Protein AF-A0A0H5CK05-F1 (afdb_monomer_lite)

Sequence (283 aa):
MDAPALPKGWTLSADLDGSGGTYTEAKVTDQNIVLTDGTGAKHTYTKQSAGGYKAPEGEDGILALDSGGRVTLTEGSDVYVFRADGKLDTQANMQDSRKPAALNNVYDGFPSRLKEIRDPVSQRSHTLHYNRPGDACYGGATAPAGFDALPPAQMLCRISYWDGTETRLWYGSGRLTRVENPGSDTTSYSYAPTGPLDGLRDSAAADWVAIDAANRAGHGELHRSLRRTHREQAPGERGLRTASDAERVAARASLSVRPGESNQLCRCGRPHPGDRVRHEGGL

pLDDT: mean 73.78, std 24.99, range [22.48, 97.56]

Secondary structure (DSSP, 8-state):
-PPPSS-TT-B----SSS----EEEEEE-SSEEEEEETTS-EEEEEEPTTSSEEPPTT---EEEE-TTS-EEEEETTEEEEE-TTSBEEEEEEGGGTTS--SPEEEEETTTTEEEEEE-TTT--EEEEEESSTT--TTTTPPPPTTS-SSPSTT-EEEEE-TTS-EEEEEEETTEEEEEEEGGGEEEEEEE-TTSSEEEEE-HHHHHHHHHTSGGGGGS----EE------------------------------BPPPPP----------------------

Structure (mmCIF, N/CA/C/O backbone):
data_AF-A0A0H5CK05-F1
#
_entry.id   AF-A0A0H5CK05-F1
#
loop_
_atom_site.group_PDB
_atom_site.id
_atom_site.type_symbol
_atom_site.label_atom_id
_atom_site.label_alt_id
_atom_site.label_comp_id
_atom_site.label_asym_id
_atom_site.label_entity_id
_atom_site.label_seq_id
_atom_site.pdbx_PDB_ins_code
_atom_site.Cartn_x
_atom_site.Cartn_y
_atom_site.Cartn_z
_atom_site.occupancy
_atom_site.B_iso_or_equiv
_atom_site.auth_seq_id
_atom_site.auth_comp_id
_atom_site.auth_asym_id
_atom_site.auth_atom_id
_atom_site.pdbx_PDB_model_num
ATOM 1 N N . MET A 1 1 ? 11.273 -2.228 13.946 1.00 44.16 1 MET A N 1
ATOM 2 C CA . MET A 1 1 ? 10.606 -1.283 13.030 1.00 44.16 1 MET A CA 1
ATOM 3 C C . MET A 1 1 ? 10.350 -2.042 11.747 1.00 44.16 1 MET A C 1
ATOM 5 O O . MET A 1 1 ? 11.310 -2.568 11.193 1.00 44.16 1 MET A O 1
ATOM 9 N N . ASP A 1 2 ? 9.094 -2.171 11.337 1.00 57.41 2 ASP A N 1
ATOM 10 C CA . ASP A 1 2 ? 8.728 -2.929 10.138 1.00 57.41 2 ASP A CA 1
ATOM 11 C C . ASP A 1 2 ? 9.219 -2.208 8.870 1.00 57.41 2 ASP A C 1
ATOM 13 O O . ASP A 1 2 ? 9.109 -0.986 8.763 1.00 57.41 2 ASP A O 1
ATOM 17 N N . ALA A 1 3 ? 9.787 -2.948 7.911 1.00 64.06 3 ALA A N 1
ATOM 18 C CA . ALA A 1 3 ? 10.285 -2.378 6.654 1.00 64.06 3 ALA A CA 1
ATOM 19 C C . ALA A 1 3 ? 9.127 -1.763 5.844 1.00 64.06 3 ALA A C 1
ATOM 21 O O . ALA A 1 3 ? 8.094 -2.422 5.734 1.00 64.06 3 ALA A O 1
ATOM 22 N N . PRO A 1 4 ? 9.251 -0.542 5.282 1.00 76.69 4 PRO A N 1
ATOM 23 C CA . PRO A 1 4 ? 8.150 0.165 4.618 1.00 76.69 4 PRO A CA 1
ATOM 24 C C . PRO A 1 4 ? 7.649 -0.554 3.355 1.00 76.69 4 PRO A C 1
ATOM 26 O O . PRO A 1 4 ? 8.385 -1.299 2.718 1.00 76.69 4 PRO A O 1
ATOM 29 N N . ALA A 1 5 ? 6.395 -0.292 2.968 1.00 78.81 5 ALA A N 1
ATOM 30 C CA . ALA A 1 5 ? 5.760 -0.885 1.782 1.00 78.81 5 ALA A CA 1
ATOM 31 C C . ALA A 1 5 ? 6.438 -0.494 0.452 1.00 78.81 5 ALA A C 1
ATOM 33 O O . ALA A 1 5 ? 6.266 -1.178 -0.555 1.00 78.81 5 ALA A O 1
ATOM 34 N N . LEU A 1 6 ? 7.200 0.603 0.452 1.00 83.31 6 LEU A N 1
ATOM 35 C CA . LEU A 1 6 ? 7.987 1.115 -0.668 1.00 83.31 6 LEU A CA 1
ATOM 36 C C . LEU A 1 6 ? 9.343 1.635 -0.161 1.00 83.31 6 LEU A C 1
ATOM 38 O O . LEU A 1 6 ? 9.482 1.899 1.037 1.00 83.31 6 LEU A O 1
ATOM 42 N N . PRO A 1 7 ? 10.348 1.815 -1.040 1.00 82.00 7 PRO A N 1
ATOM 43 C CA . PRO A 1 7 ? 11.634 2.382 -0.655 1.00 82.00 7 PRO A CA 1
ATOM 44 C C . PRO A 1 7 ? 11.522 3.768 -0.033 1.00 82.00 7 PRO A C 1
ATOM 46 O O . PRO A 1 7 ? 10.575 4.519 -0.259 1.00 82.00 7 PRO A O 1
ATOM 49 N N . LYS A 1 8 ? 12.574 4.154 0.689 1.00 81.62 8 LYS A N 1
ATOM 50 C CA . LYS A 1 8 ? 12.714 5.506 1.232 1.00 81.62 8 LYS A CA 1
ATOM 51 C C . LYS A 1 8 ? 12.484 6.565 0.143 1.00 81.62 8 LYS A C 1
ATOM 53 O O . LYS A 1 8 ? 13.063 6.482 -0.936 1.00 81.62 8 LYS A O 1
ATOM 58 N N . GLY A 1 9 ? 11.683 7.579 0.470 1.00 77.31 9 GLY A N 1
ATOM 59 C CA . GLY A 1 9 ? 11.316 8.664 -0.448 1.00 77.31 9 GLY A CA 1
ATOM 60 C C . GLY A 1 9 ? 10.025 8.413 -1.230 1.00 77.31 9 GLY A C 1
ATOM 61 O O . GLY A 1 9 ? 9.514 9.344 -1.845 1.00 77.31 9 GLY A O 1
ATOM 62 N N . TRP A 1 10 ? 9.473 7.201 -1.145 1.00 81.56 10 TRP A N 1
ATOM 63 C CA . TRP A 1 10 ? 8.207 6.822 -1.756 1.00 81.56 10 TRP A CA 1
ATOM 64 C C . TRP A 1 10 ? 7.150 6.555 -0.691 1.00 81.56 10 TRP A C 1
ATOM 66 O O . TRP A 1 10 ? 7.423 5.933 0.336 1.00 81.56 10 TRP A O 1
ATOM 76 N N . THR A 1 11 ? 5.928 7.004 -0.951 1.00 73.12 11 THR A N 1
ATOM 77 C CA . THR A 1 11 ? 4.773 6.720 -0.098 1.00 73.12 11 THR A CA 1
ATOM 78 C C . THR A 1 11 ? 3.676 6.083 -0.927 1.00 73.12 11 THR A C 1
ATOM 80 O O . THR A 1 11 ? 3.316 6.602 -1.982 1.00 73.12 11 THR A O 1
ATOM 83 N N . LEU A 1 12 ? 3.139 4.970 -0.434 1.00 74.56 12 LEU A N 1
ATOM 84 C CA . LEU A 1 12 ? 1.895 4.410 -0.935 1.00 74.56 12 LEU A CA 1
ATOM 85 C C . LEU A 1 12 ? 0.765 5.127 -0.198 1.00 74.56 12 LEU A C 1
ATOM 87 O O . LEU A 1 12 ? 0.628 4.940 1.008 1.00 74.56 12 LEU A O 1
ATOM 91 N N . SER A 1 13 ? 0.003 5.961 -0.903 1.00 64.94 13 SER A N 1
ATOM 92 C CA . SER A 1 13 ? -1.250 6.483 -0.363 1.00 64.94 13 SER A CA 1
ATOM 93 C C . SER A 1 13 ? -2.382 5.566 -0.800 1.00 64.94 13 SER A C 1
ATOM 95 O O . SER A 1 13 ? -2.581 5.357 -1.997 1.00 64.94 13 SER A O 1
ATOM 97 N N . ALA A 1 14 ? -3.086 5.010 0.178 1.00 56.47 14 ALA A N 1
ATOM 98 C CA . ALA A 1 14 ? -4.359 4.325 -0.011 1.00 56.47 14 ALA A CA 1
ATOM 99 C C . ALA A 1 14 ? -5.507 5.116 0.627 1.00 56.47 14 ALA A C 1
ATOM 101 O O . ALA A 1 14 ? -6.564 4.555 0.887 1.00 56.47 14 ALA A O 1
ATOM 102 N N . ASP A 1 15 ? -5.272 6.398 0.913 1.00 52.44 15 ASP A N 1
ATOM 103 C CA . ASP A 1 15 ? -6.297 7.329 1.359 1.00 52.44 15 ASP A CA 1
ATOM 104 C C . ASP A 1 15 ? -7.261 7.568 0.189 1.00 52.44 15 ASP A C 1
ATOM 106 O O . ASP A 1 15 ? -6.900 8.197 -0.812 1.00 52.44 15 ASP A O 1
ATOM 110 N N . LEU A 1 16 ? -8.428 6.928 0.259 1.00 49.91 16 LEU A N 1
ATOM 111 C CA . LEU A 1 16 ? -9.390 6.858 -0.840 1.00 49.91 16 LEU A CA 1
ATOM 112 C C . LEU A 1 16 ? -10.343 8.055 -0.876 1.00 49.91 16 LEU A C 1
ATOM 114 O O . LEU A 1 16 ? -10.975 8.271 -1.912 1.00 49.91 16 LEU A O 1
ATOM 118 N N . ASP A 1 17 ? -10.426 8.843 0.197 1.00 47.62 17 ASP A N 1
ATOM 119 C CA . ASP A 1 17 ? -11.288 10.025 0.275 1.00 47.62 17 ASP A CA 1
ATOM 120 C C . ASP A 1 17 ? -10.558 11.312 0.699 1.00 47.62 17 ASP A C 1
ATOM 122 O O . ASP A 1 17 ? -11.140 12.396 0.622 1.00 47.62 17 ASP A O 1
ATOM 126 N N . GLY A 1 18 ? -9.270 11.234 1.050 1.00 42.47 18 GLY A N 1
ATOM 127 C CA . GLY A 1 18 ? -8.462 12.399 1.400 1.00 42.47 18 GLY A CA 1
ATOM 128 C C . GLY A 1 18 ? -8.810 12.991 2.767 1.00 42.47 18 GLY A C 1
ATOM 129 O O . GLY A 1 18 ? -8.390 14.117 3.048 1.00 42.47 18 GLY A O 1
ATOM 130 N N . SER A 1 19 ? -9.608 12.289 3.584 1.00 48.31 19 SER A N 1
ATOM 131 C CA . SER A 1 19 ? -10.149 12.802 4.849 1.00 48.31 19 SER A CA 1
ATOM 132 C C . SER A 1 19 ? -9.179 12.689 6.033 1.00 48.31 19 SER A C 1
ATOM 134 O O . SER A 1 19 ? -9.331 13.419 7.013 1.00 48.31 19 SER A O 1
ATOM 136 N N . GLY A 1 20 ? -8.109 11.899 5.891 1.00 49.88 20 GLY A N 1
ATOM 137 C CA . GLY A 1 20 ? -6.972 11.876 6.809 1.00 49.88 20 GLY A CA 1
ATOM 138 C C . GLY A 1 20 ? -6.939 10.691 7.781 1.00 49.88 20 GLY A C 1
ATOM 139 O O . GLY A 1 20 ? -7.952 10.204 8.256 1.00 49.88 20 GLY A O 1
ATOM 140 N N . GLY A 1 21 ? -5.710 10.261 8.097 1.00 57.31 21 GLY A N 1
ATOM 141 C CA . GLY A 1 21 ? -5.396 9.394 9.237 1.00 57.31 21 GLY A CA 1
ATOM 142 C C . GLY A 1 21 ? -5.653 7.895 9.056 1.00 57.31 21 GLY A C 1
ATOM 143 O O . GLY A 1 21 ? -6.464 7.319 9.764 1.00 57.31 21 GLY A O 1
ATOM 144 N N . THR A 1 22 ? -4.895 7.194 8.205 1.00 75.19 22 THR A N 1
ATOM 145 C CA . THR A 1 22 ? -4.937 5.718 8.228 1.00 75.19 22 THR A CA 1
ATOM 146 C C . THR A 1 22 ? -4.369 5.190 9.548 1.00 75.19 22 THR A C 1
ATOM 148 O O . THR A 1 22 ? -3.177 5.368 9.797 1.00 75.19 22 THR A O 1
ATOM 151 N N . TYR A 1 23 ? -5.153 4.489 10.365 1.00 87.12 23 TYR A N 1
ATOM 152 C CA . TYR A 1 23 ? -4.626 3.742 11.512 1.00 87.12 23 TYR A CA 1
ATOM 153 C C . TYR A 1 23 ? -3.975 2.430 11.080 1.00 87.12 23 TYR A C 1
ATOM 155 O O . TYR A 1 23 ? -4.398 1.809 10.116 1.00 87.12 23 TYR A O 1
ATOM 163 N N . THR A 1 24 ? -2.936 1.983 11.783 1.00 86.50 24 THR A N 1
ATOM 164 C CA . THR A 1 24 ? -2.148 0.802 11.381 1.00 86.50 24 THR A CA 1
ATOM 165 C C . THR A 1 24 ? -2.115 -0.301 12.434 1.00 86.50 24 THR A C 1
ATOM 167 O O . THR A 1 24 ? -2.001 -1.483 12.089 1.00 86.50 24 THR A O 1
ATOM 170 N N . GLU A 1 25 ? -2.243 0.059 13.711 1.00 91.38 25 GLU A N 1
ATOM 171 C CA . GLU A 1 25 ? -2.158 -0.878 14.828 1.00 91.38 25 GLU A CA 1
ATOM 172 C C . GLU A 1 25 ? -3.058 -0.458 15.992 1.00 91.38 25 GLU A C 1
ATOM 174 O O . GLU A 1 25 ? -3.170 0.726 16.293 1.00 91.38 25 GLU A O 1
ATOM 179 N N . ALA A 1 26 ? -3.642 -1.438 16.675 1.00 95.88 26 ALA A N 1
ATOM 180 C CA . ALA A 1 26 ? -4.378 -1.312 17.917 1.00 95.88 26 ALA A CA 1
ATOM 181 C C . ALA A 1 26 ? -3.730 -2.198 18.984 1.00 95.88 26 ALA A C 1
ATOM 183 O O . ALA A 1 26 ? -3.658 -3.418 18.849 1.00 95.88 26 ALA A O 1
ATOM 184 N N . LYS A 1 27 ? -3.286 -1.595 20.084 1.00 96.44 27 LYS A N 1
ATOM 185 C CA . LYS A 1 27 ? -2.744 -2.314 21.235 1.00 96.44 27 LYS A CA 1
ATOM 186 C C . LYS A 1 27 ? -3.737 -2.286 22.387 1.00 96.44 27 LYS A C 1
ATOM 188 O O . LYS A 1 27 ? -3.950 -1.240 22.999 1.00 96.44 27 LYS A O 1
ATOM 193 N N . VAL A 1 28 ? -4.297 -3.448 22.705 1.00 95.44 28 VAL A N 1
ATOM 194 C CA . VAL A 1 28 ? -5.230 -3.625 23.822 1.00 95.44 28 VAL A CA 1
ATOM 195 C C . VAL A 1 28 ? -4.464 -3.856 25.127 1.00 95.44 28 VAL A C 1
ATOM 197 O O . VAL A 1 28 ? -3.515 -4.635 25.187 1.00 95.44 28 VAL A O 1
ATOM 200 N N . THR A 1 29 ? -4.880 -3.160 26.180 1.00 93.44 29 THR A N 1
ATOM 201 C CA . THR A 1 29 ? -4.439 -3.344 27.570 1.00 93.44 29 THR A CA 1
ATOM 202 C C . THR A 1 29 ? -5.666 -3.343 28.482 1.00 93.44 29 THR A C 1
ATOM 204 O O . THR A 1 29 ? -6.769 -3.027 28.035 1.00 93.44 29 THR A O 1
ATOM 207 N N . ASP A 1 30 ? -5.486 -3.637 29.769 1.00 88.44 30 ASP A N 1
ATOM 208 C CA . ASP A 1 30 ? -6.603 -3.751 30.717 1.00 88.44 30 ASP A CA 1
ATOM 209 C C . ASP A 1 30 ? -7.473 -2.487 30.801 1.00 88.44 30 ASP A C 1
ATOM 211 O O . ASP A 1 30 ? -8.698 -2.576 30.909 1.00 88.44 30 ASP A O 1
ATOM 215 N N . GLN A 1 31 ? -6.840 -1.309 30.762 1.00 92.81 31 GLN A N 1
ATOM 216 C CA . GLN A 1 31 ? -7.508 -0.015 30.951 1.00 92.81 31 GLN A CA 1
ATOM 217 C C . GLN A 1 31 ? -7.563 0.838 29.685 1.00 92.81 31 GLN A C 1
ATOM 219 O O . GLN A 1 31 ? -8.362 1.767 29.619 1.00 92.81 31 GLN A O 1
ATOM 224 N N . ASN A 1 32 ? -6.732 0.544 28.685 1.00 95.88 32 ASN A N 1
ATOM 225 C CA . ASN A 1 32 ? -6.593 1.384 27.501 1.00 95.88 32 ASN A CA 1
ATOM 226 C C . ASN A 1 32 ? -6.502 0.562 26.219 1.00 95.88 32 ASN A C 1
ATOM 228 O O . ASN A 1 32 ? -5.929 -0.529 26.208 1.00 95.88 32 ASN A O 1
ATOM 232 N N . ILE A 1 33 ? -6.968 1.148 25.124 1.00 97.25 33 ILE A N 1
ATOM 233 C CA . ILE A 1 33 ? -6.624 0.727 23.768 1.00 97.25 33 ILE A CA 1
ATOM 234 C C . ILE A 1 33 ? -5.828 1.861 23.132 1.00 97.25 33 ILE A C 1
ATOM 236 O O . ILE A 1 33 ? -6.273 3.003 23.112 1.00 97.25 33 ILE A O 1
ATOM 240 N N . VAL A 1 34 ? -4.621 1.557 22.662 1.00 97.00 34 VAL A N 1
ATOM 241 C CA . VAL A 1 34 ? -3.746 2.538 22.012 1.00 97.00 34 VAL A CA 1
ATOM 242 C C . VAL A 1 34 ? -3.727 2.254 20.522 1.00 97.00 34 VAL A C 1
ATOM 244 O O . VAL A 1 34 ? -3.216 1.213 20.109 1.00 97.00 34 VAL A O 1
ATOM 247 N N . LEU A 1 35 ? -4.261 3.173 19.726 1.00 95.69 35 LEU A N 1
ATOM 248 C CA . LEU A 1 35 ? -4.169 3.118 18.273 1.00 95.69 35 LEU A CA 1
ATOM 249 C C . LEU A 1 35 ? -2.903 3.837 17.803 1.00 95.69 35 LEU A C 1
ATOM 251 O O . LEU A 1 35 ? -2.512 4.846 18.384 1.00 95.69 35 LEU A O 1
ATOM 255 N N . THR A 1 36 ? -2.244 3.309 16.775 1.00 90.75 36 THR A N 1
ATOM 256 C CA . THR A 1 36 ? -1.094 3.942 16.114 1.00 90.75 36 THR A CA 1
ATOM 257 C C . THR A 1 36 ? -1.483 4.326 14.694 1.00 90.75 36 THR A C 1
ATOM 259 O O . THR A 1 36 ? -1.906 3.458 13.927 1.00 90.75 36 THR A O 1
ATOM 262 N N . ASP A 1 37 ? -1.349 5.601 14.341 1.00 85.81 37 ASP A N 1
ATOM 263 C CA . ASP A 1 37 ? -1.676 6.108 13.007 1.00 85.81 37 ASP A CA 1
ATOM 264 C C . ASP A 1 37 ? -0.568 5.808 11.971 1.00 85.81 37 ASP A C 1
ATOM 266 O O . ASP A 1 37 ? 0.473 5.214 12.270 1.00 85.81 37 ASP A O 1
ATOM 270 N N . GLY A 1 38 ? -0.779 6.225 10.723 1.00 74.12 38 GLY A N 1
ATOM 271 C CA . GLY A 1 38 ? 0.174 6.063 9.624 1.00 74.12 38 GLY A CA 1
ATOM 272 C C . GLY A 1 38 ? 1.429 6.934 9.753 1.00 74.12 38 GLY A C 1
ATOM 273 O O . GLY A 1 38 ? 2.400 6.717 9.025 1.00 74.12 38 GLY A O 1
ATOM 274 N N . THR A 1 39 ? 1.434 7.907 10.670 1.00 73.25 39 THR A N 1
ATOM 275 C CA . THR A 1 39 ? 2.602 8.734 11.009 1.00 73.25 39 THR A CA 1
ATOM 276 C C . THR A 1 39 ? 3.423 8.143 12.161 1.00 73.25 39 THR A C 1
ATOM 278 O O . THR A 1 39 ? 4.594 8.494 12.325 1.00 73.25 39 THR A O 1
ATOM 281 N N . GLY A 1 40 ? 2.846 7.201 12.911 1.00 77.12 40 GLY A N 1
ATOM 282 C CA . GLY A 1 40 ? 3.394 6.629 14.137 1.00 77.12 40 GLY A CA 1
ATOM 283 C C . GLY A 1 40 ? 2.927 7.339 15.414 1.00 77.12 40 GLY A C 1
ATOM 284 O O . GLY A 1 40 ? 3.392 6.981 16.501 1.00 77.12 40 GLY A O 1
ATOM 285 N N . ALA A 1 41 ? 2.037 8.329 15.308 1.00 83.88 41 ALA A N 1
ATOM 286 C CA . ALA A 1 41 ? 1.391 8.967 16.446 1.00 83.88 41 ALA A CA 1
ATOM 287 C C . ALA A 1 41 ? 0.459 7.981 17.162 1.00 83.88 41 ALA A C 1
ATOM 289 O O . ALA A 1 41 ? -0.056 7.031 16.570 1.00 83.88 41 ALA A O 1
ATOM 290 N N . LYS A 1 42 ? 0.289 8.181 18.473 1.00 92.62 42 LYS A N 1
ATOM 291 C CA . LYS A 1 42 ? -0.480 7.288 19.345 1.00 92.62 42 LYS A CA 1
ATOM 292 C C . LYS A 1 42 ? -1.731 7.981 19.862 1.00 92.62 42 LYS A C 1
ATOM 294 O O . LYS A 1 42 ? -1.624 9.035 20.479 1.00 92.62 42 LYS A O 1
ATOM 299 N N . HIS A 1 43 ? -2.864 7.303 19.732 1.00 94.88 43 HIS A N 1
ATOM 300 C CA . HIS A 1 43 ? -4.187 7.761 20.146 1.00 94.88 43 HIS A CA 1
ATOM 301 C C . HIS A 1 43 ? -4.696 6.827 21.242 1.00 94.88 43 HIS A C 1
ATOM 303 O O . HIS A 1 43 ? -4.874 5.627 21.020 1.00 94.88 43 HIS A O 1
ATOM 309 N N . THR A 1 44 ? -4.830 7.339 22.467 1.00 97.00 44 THR A N 1
ATOM 310 C CA . THR A 1 44 ? -5.124 6.504 23.643 1.00 97.00 44 THR A CA 1
ATOM 311 C C . THR A 1 44 ? -6.585 6.619 24.034 1.00 97.00 44 THR A C 1
ATOM 313 O O . THR A 1 44 ? -7.028 7.658 24.512 1.00 97.00 44 THR A O 1
ATOM 316 N N . TYR A 1 45 ? -7.299 5.510 23.885 1.00 97.31 45 TYR A N 1
ATOM 317 C CA . TYR A 1 45 ? -8.687 5.348 24.275 1.00 97.31 45 TYR A CA 1
ATOM 318 C C . TYR A 1 45 ? -8.765 4.707 25.660 1.00 97.31 45 TYR A C 1
ATOM 320 O O . TYR A 1 45 ? -8.289 3.586 25.856 1.00 97.31 45 TYR A O 1
ATOM 328 N N . THR A 1 46 ? -9.374 5.392 26.626 1.00 97.06 46 THR A N 1
ATOM 329 C CA . THR A 1 46 ? -9.436 4.934 28.025 1.00 97.06 46 THR A CA 1
ATOM 330 C C . THR A 1 46 ? -10.783 4.305 28.342 1.00 97.06 46 THR A C 1
ATOM 332 O O . THR A 1 46 ? -11.832 4.893 28.082 1.00 97.06 46 THR A O 1
ATOM 335 N N . LYS A 1 47 ? -10.767 3.105 28.923 1.00 95.12 47 LYS A N 1
ATOM 336 C CA . LYS A 1 47 ? -11.972 2.359 29.293 1.00 95.12 47 LYS A CA 1
ATOM 337 C C . LYS A 1 47 ? -12.793 3.135 30.322 1.00 95.12 47 LYS A C 1
ATOM 339 O O . LYS A 1 47 ? -12.255 3.639 31.305 1.00 95.12 47 LYS A O 1
ATOM 344 N N . GLN A 1 48 ? -14.102 3.210 30.110 1.00 92.94 48 GLN A N 1
ATOM 345 C CA . GLN A 1 48 ? -15.020 3.865 31.039 1.00 92.94 48 GLN A CA 1
ATOM 346 C C . GLN A 1 48 ? -15.673 2.842 31.976 1.00 92.94 48 GLN A C 1
ATOM 348 O O . GLN A 1 48 ? -15.881 1.681 31.617 1.00 92.94 48 GLN A O 1
ATOM 353 N N . SER A 1 49 ? -16.036 3.278 33.184 1.00 85.19 49 SER A N 1
ATOM 354 C CA . SER A 1 49 ? -16.697 2.429 34.187 1.00 85.19 49 SER A CA 1
ATOM 355 C C . SER A 1 49 ? -18.080 1.937 33.746 1.00 85.19 49 SER A C 1
ATOM 357 O O . SER A 1 49 ? -18.484 0.844 34.132 1.00 85.19 49 SER A O 1
ATOM 359 N N . ALA A 1 50 ? -18.778 2.705 32.905 1.00 81.81 50 ALA A N 1
ATOM 360 C CA . ALA A 1 50 ? -20.068 2.341 32.314 1.00 81.81 50 ALA A CA 1
ATOM 361 C C . ALA A 1 50 ? -19.948 1.406 31.088 1.00 81.81 50 ALA A C 1
ATOM 363 O O . ALA A 1 50 ? -20.956 1.075 30.467 1.00 81.81 50 ALA A O 1
ATOM 364 N N . GLY A 1 51 ? -18.730 0.973 30.742 1.00 82.69 51 GLY A N 1
ATOM 365 C CA . GLY A 1 51 ? -18.429 0.293 29.484 1.00 82.69 51 GLY A CA 1
ATOM 366 C C . GLY A 1 51 ? -18.061 1.273 28.366 1.00 82.69 51 GLY A C 1
ATOM 367 O O . GLY A 1 51 ? -18.257 2.479 28.481 1.00 82.69 51 GLY A O 1
ATOM 368 N N . GLY A 1 52 ? -17.483 0.748 27.284 1.00 88.69 52 GLY A N 1
ATOM 369 C CA . GLY A 1 52 ? -16.954 1.561 26.185 1.00 88.69 52 GLY A CA 1
ATOM 370 C C . GLY A 1 52 ? -15.633 2.266 26.516 1.00 88.69 52 GLY A C 1
ATOM 371 O O . GLY A 1 52 ? -15.012 2.026 27.558 1.00 88.69 52 GLY A O 1
ATOM 372 N N . TYR A 1 53 ? -15.197 3.127 25.598 1.00 95.75 53 TYR A N 1
ATOM 373 C CA . TYR A 1 53 ? -13.920 3.830 25.668 1.00 95.75 53 TYR A CA 1
ATOM 374 C C . TYR A 1 53 ? -14.097 5.328 25.400 1.00 95.75 53 TYR A C 1
ATOM 376 O O . TYR A 1 53 ? -14.869 5.729 24.536 1.00 95.75 53 TYR A O 1
ATOM 384 N N . LYS A 1 54 ? -13.379 6.160 26.157 1.00 95.56 54 LYS A N 1
ATOM 385 C CA . LYS A 1 54 ? -13.271 7.605 25.946 1.00 95.56 54 LYS A CA 1
ATOM 386 C C . LYS A 1 54 ? -12.135 7.890 24.960 1.00 95.56 54 LYS A C 1
ATOM 388 O O . LYS A 1 54 ? -11.025 7.421 25.206 1.00 95.56 54 LYS A O 1
ATOM 393 N N . ALA A 1 55 ? -12.412 8.668 23.917 1.00 95.44 55 ALA A N 1
ATOM 394 C CA . ALA A 1 55 ? -11.407 9.187 22.992 1.00 95.44 55 ALA A CA 1
ATOM 395 C C . ALA A 1 55 ? -10.399 10.129 23.693 1.00 95.44 55 ALA A C 1
ATOM 397 O O . ALA A 1 55 ? -10.720 10.696 24.752 1.00 95.44 55 ALA A O 1
ATOM 398 N N . PRO A 1 56 ? -9.180 10.289 23.141 1.00 94.44 56 PRO A N 1
ATOM 399 C CA . PRO A 1 56 ? -8.237 11.308 23.593 1.00 94.44 56 PRO A CA 1
ATOM 400 C C . PRO A 1 56 ? -8.781 12.728 23.345 1.00 94.44 56 PRO A C 1
ATOM 402 O O . PRO A 1 56 ? -9.789 12.937 22.675 1.00 94.44 56 PRO A O 1
ATOM 405 N N . GLU A 1 57 ? -8.145 13.727 23.955 1.00 92.50 57 GLU A N 1
ATOM 406 C CA . GLU A 1 57 ? -8.592 15.117 23.840 1.00 92.50 57 GLU A CA 1
ATOM 407 C C . GLU A 1 57 ? -8.486 15.625 22.395 1.00 92.50 57 GLU A C 1
ATOM 409 O O . GLU A 1 57 ? -7.438 15.500 21.770 1.00 92.50 57 GLU A O 1
ATOM 414 N N . GLY A 1 58 ? -9.566 16.226 21.890 1.00 89.38 58 GLY A N 1
ATOM 415 C CA . GLY A 1 58 ? -9.637 16.749 20.523 1.00 89.38 58 GLY A CA 1
ATOM 416 C C . GLY A 1 58 ? -10.133 15.748 19.476 1.00 89.38 58 GLY A C 1
ATOM 417 O O . GLY A 1 58 ? -10.320 16.147 18.332 1.00 89.38 58 GLY A O 1
ATOM 418 N N . GLU A 1 59 ? -10.397 14.500 19.868 1.00 92.50 59 GLU A N 1
ATOM 419 C CA . GLU A 1 59 ? -10.947 13.449 19.006 1.00 92.50 59 GLU A CA 1
ATOM 420 C C . GLU A 1 59 ? -12.328 13.005 19.500 1.00 92.50 59 GLU A C 1
ATOM 422 O O . GLU A 1 59 ? -12.643 13.079 20.692 1.00 92.50 59 GLU A O 1
ATOM 427 N N . ASP A 1 60 ? -13.163 12.532 18.578 1.00 90.75 60 ASP A N 1
ATOM 428 C CA . ASP A 1 60 ? -14.538 12.096 18.839 1.00 90.75 60 ASP A CA 1
ATOM 429 C C . ASP A 1 60 ? -14.822 10.658 18.373 1.00 90.75 60 ASP A C 1
ATOM 431 O O . ASP A 1 60 ? -15.977 10.225 18.342 1.00 90.75 60 ASP A O 1
ATOM 435 N N . GLY A 1 61 ? -13.768 9.892 18.077 1.00 92.25 61 GLY A N 1
ATOM 436 C CA . GLY A 1 61 ? -13.879 8.505 17.651 1.00 92.25 61 GLY A CA 1
ATOM 437 C C . GLY A 1 61 ? -14.613 7.606 18.656 1.00 92.25 61 GLY A C 1
ATOM 438 O O . GLY A 1 61 ? -14.489 7.728 19.879 1.00 92.25 61 GLY A O 1
ATOM 439 N N . ILE A 1 62 ? -15.376 6.650 18.130 1.00 94.12 62 ILE A N 1
ATOM 440 C CA . ILE A 1 62 ? -16.094 5.630 18.897 1.00 94.12 62 ILE A CA 1
ATOM 441 C C . ILE A 1 62 ? -15.362 4.304 18.732 1.00 94.12 62 ILE A C 1
ATOM 443 O O . ILE A 1 62 ? -15.243 3.783 17.624 1.00 94.12 62 ILE A O 1
ATOM 447 N N . LEU A 1 63 ? -14.898 3.737 19.846 1.00 96.19 63 LEU A N 1
ATOM 448 C CA . LEU A 1 63 ? -14.127 2.499 19.849 1.00 96.19 63 LEU A CA 1
ATOM 449 C C . LEU A 1 63 ? -14.875 1.367 20.559 1.00 96.19 63 LEU A C 1
ATOM 451 O O . LEU A 1 63 ? -15.341 1.514 21.692 1.00 96.19 63 LEU A O 1
ATOM 455 N N . ALA A 1 64 ? -14.934 0.214 19.898 1.00 95.06 64 ALA A N 1
ATOM 456 C CA . ALA A 1 64 ? -15.474 -1.032 20.421 1.00 95.06 64 ALA A CA 1
ATOM 457 C C . ALA A 1 64 ? -14.414 -2.146 20.411 1.00 95.06 64 ALA A C 1
ATOM 459 O O . ALA A 1 64 ? -13.565 -2.208 19.523 1.00 95.06 64 ALA A O 1
ATOM 460 N N . LEU A 1 65 ? -14.489 -3.040 21.396 1.00 95.69 65 LEU A N 1
ATOM 461 C CA . LEU A 1 65 ? -13.696 -4.267 21.495 1.00 95.69 65 LEU A CA 1
ATOM 462 C C . LEU A 1 65 ? -14.669 -5.436 21.649 1.00 95.69 65 LEU A C 1
ATOM 464 O O . LEU A 1 65 ? -15.506 -5.409 22.554 1.00 95.69 65 LEU A O 1
ATOM 468 N N . ASP A 1 66 ? -14.571 -6.444 20.786 1.00 93.38 66 ASP A N 1
ATOM 469 C CA . ASP A 1 66 ? -15.392 -7.650 20.898 1.00 93.38 66 ASP A CA 1
ATOM 470 C C . ASP A 1 66 ? -14.746 -8.731 21.787 1.00 93.38 66 ASP A C 1
ATOM 472 O O . ASP A 1 66 ? -13.597 -8.625 22.224 1.00 93.38 66 ASP A O 1
ATOM 476 N N . SER A 1 67 ? -15.496 -9.800 22.077 1.00 92.69 67 SER A N 1
ATOM 477 C CA . SER A 1 67 ? -15.011 -10.927 22.887 1.00 92.69 67 SER A CA 1
ATOM 478 C C . SER A 1 67 ? -13.923 -11.761 22.202 1.00 92.69 67 SER A C 1
ATOM 480 O O . SER A 1 67 ? -13.241 -12.533 22.875 1.00 92.69 67 SER A O 1
ATOM 482 N N . GLY A 1 68 ? -13.751 -11.612 20.887 1.00 92.56 68 GLY A N 1
ATOM 483 C CA . GLY A 1 68 ? -12.680 -12.221 20.104 1.00 92.56 68 GLY A CA 1
ATOM 484 C C . GLY A 1 68 ? -11.389 -11.399 20.090 1.00 92.56 68 GLY A C 1
ATOM 485 O O . GLY A 1 68 ? -10.404 -11.841 19.502 1.00 92.56 68 GLY A O 1
ATOM 486 N N . GLY A 1 69 ? -11.368 -10.224 20.729 1.00 93.31 69 GLY A N 1
ATOM 487 C CA . GLY A 1 69 ? -10.216 -9.325 20.755 1.00 93.31 69 GLY A CA 1
ATOM 488 C C . GLY A 1 69 ? -10.117 -8.398 19.540 1.00 93.31 69 GLY A C 1
ATOM 489 O O . GLY A 1 69 ? -9.116 -7.698 19.397 1.00 93.31 69 GLY A O 1
ATOM 490 N N . ARG A 1 70 ? -11.124 -8.376 18.660 1.00 96.12 70 ARG A N 1
ATOM 491 C CA . ARG A 1 70 ? -11.166 -7.482 17.499 1.00 96.12 70 ARG A CA 1
ATOM 492 C C . ARG A 1 70 ? -11.567 -6.081 17.951 1.00 96.12 70 ARG A C 1
ATOM 494 O O . ARG A 1 70 ? -12.556 -5.903 18.664 1.00 96.12 70 ARG A O 1
ATOM 501 N N . VAL A 1 71 ? -10.804 -5.086 17.511 1.00 97.25 71 VAL A N 1
ATOM 502 C CA . VAL A 1 71 ? -11.077 -3.669 17.787 1.00 97.25 71 VAL A CA 1
ATOM 503 C C . VAL A 1 71 ? -11.763 -3.053 16.576 1.00 97.25 71 VAL A C 1
ATOM 505 O O . VAL A 1 71 ? -11.346 -3.296 15.448 1.00 97.25 71 VAL A O 1
ATOM 508 N N . THR A 1 72 ? -12.801 -2.253 16.798 1.00 96.00 72 THR A N 1
ATOM 509 C CA . THR A 1 72 ? -13.441 -1.433 15.763 1.00 96.00 72 THR A CA 1
ATOM 510 C C . THR A 1 72 ? -13.391 0.026 16.191 1.00 96.00 72 THR A C 1
ATOM 512 O O . THR A 1 72 ? -13.901 0.354 17.260 1.00 96.00 72 THR A O 1
ATOM 515 N N . LEU A 1 73 ? -12.779 0.885 15.380 1.00 94.81 73 LEU A N 1
ATOM 516 C CA . LEU A 1 73 ? -12.846 2.338 15.517 1.00 94.81 73 LEU A CA 1
ATOM 517 C C . LEU A 1 73 ? -13.800 2.881 14.459 1.00 94.81 73 LEU A C 1
ATOM 519 O O . LEU A 1 73 ? -13.756 2.477 13.302 1.00 94.81 73 LEU A O 1
ATOM 523 N N . THR A 1 74 ? -14.632 3.824 14.861 1.00 92.56 74 THR A N 1
ATOM 524 C CA . THR A 1 74 ? -15.422 4.668 13.978 1.00 92.56 74 THR A CA 1
ATOM 525 C C . THR A 1 74 ? -15.026 6.117 14.225 1.00 92.56 74 THR A C 1
ATOM 527 O O . THR A 1 74 ? -15.229 6.603 15.333 1.00 92.56 74 THR A O 1
ATOM 530 N N . GLU A 1 75 ? -14.466 6.796 13.230 1.00 88.94 75 GLU A N 1
ATOM 531 C CA . GLU A 1 75 ? -14.016 8.189 13.339 1.00 88.94 75 GLU A CA 1
ATOM 532 C C . GLU A 1 75 ? -14.413 8.958 12.079 1.00 88.94 75 GLU A C 1
ATOM 534 O O . GLU A 1 75 ? -14.129 8.531 10.960 1.00 88.94 75 GLU A O 1
ATOM 539 N N . GLY A 1 76 ? -15.130 10.071 12.252 1.00 84.50 76 GLY A N 1
ATOM 540 C CA . GLY A 1 76 ? -15.746 10.778 11.134 1.00 84.50 76 GLY A CA 1
ATOM 541 C C . GLY A 1 76 ? -16.643 9.852 10.304 1.00 84.50 76 GLY A C 1
ATOM 542 O O . GLY A 1 76 ? -17.631 9.303 10.801 1.00 84.50 76 GLY A O 1
ATOM 543 N N . SER A 1 77 ? -16.309 9.689 9.024 1.00 79.94 77 SER A N 1
ATOM 544 C CA . SER A 1 77 ? -16.993 8.757 8.126 1.00 79.94 77 SER A CA 1
ATOM 545 C C . SER A 1 77 ? -16.313 7.399 7.998 1.00 79.94 77 SER A C 1
ATOM 547 O O . SER A 1 77 ? -16.867 6.546 7.320 1.00 79.94 77 SER A O 1
ATOM 549 N N . ASP A 1 78 ? -15.175 7.163 8.640 1.00 84.69 78 ASP A N 1
ATOM 550 C CA . ASP A 1 78 ? -14.404 5.937 8.465 1.00 84.69 78 ASP A CA 1
ATOM 551 C C . ASP A 1 78 ? -14.638 4.919 9.579 1.00 84.69 78 ASP A C 1
ATOM 553 O O . ASP A 1 78 ? -14.836 5.247 10.750 1.00 84.69 78 ASP A O 1
ATOM 557 N N . VAL A 1 79 ? -14.566 3.646 9.197 1.00 89.75 79 VAL A N 1
ATOM 558 C CA . VAL A 1 79 ? -14.566 2.485 10.084 1.00 89.75 79 VAL A CA 1
ATOM 559 C C . VAL A 1 79 ? -13.284 1.700 9.873 1.00 89.75 79 VAL A C 1
ATOM 561 O O . VAL A 1 79 ? -13.031 1.191 8.781 1.00 89.75 79 VAL A O 1
ATOM 564 N N . TYR A 1 80 ? -12.522 1.533 10.946 1.00 91.75 80 TYR A N 1
ATOM 565 C CA . TYR A 1 80 ? -11.311 0.725 10.998 1.00 91.75 80 TYR A CA 1
ATOM 566 C C . TYR A 1 80 ? -11.568 -0.517 11.840 1.00 91.75 80 TYR A C 1
ATOM 568 O O . TYR A 1 80 ? -12.009 -0.415 12.984 1.00 91.75 80 TYR A O 1
ATOM 576 N N . VAL A 1 81 ? -11.253 -1.693 11.307 1.00 94.00 81 VAL A N 1
ATOM 577 C CA . VAL A 1 81 ? -11.337 -2.962 12.040 1.00 94.00 81 VAL A CA 1
ATOM 578 C C . VAL A 1 81 ? -9.937 -3.535 12.178 1.00 94.00 81 VAL A C 1
ATOM 580 O O . VAL A 1 81 ? -9.221 -3.662 11.188 1.00 94.00 81 VAL A O 1
ATOM 583 N N . PHE A 1 82 ? -9.547 -3.909 13.394 1.00 95.19 82 PHE A N 1
ATOM 584 C CA . PHE A 1 82 ? -8.251 -4.504 13.710 1.00 95.19 82 PHE A CA 1
ATOM 585 C C . PHE A 1 82 ? -8.434 -5.930 14.200 1.00 95.19 82 PHE A C 1
ATOM 587 O O . PHE A 1 82 ? -9.262 -6.196 15.071 1.00 95.19 82 PHE A O 1
ATOM 594 N N . ARG A 1 83 ? -7.621 -6.844 13.676 1.00 95.00 83 ARG A N 1
ATOM 595 C CA . ARG A 1 83 ? -7.571 -8.246 14.098 1.00 95.00 83 ARG A CA 1
ATOM 596 C C . ARG A 1 83 ? -7.145 -8.345 15.568 1.00 95.00 83 ARG A C 1
ATOM 598 O O . ARG A 1 83 ? -6.587 -7.408 16.132 1.00 95.00 83 ARG A O 1
ATOM 605 N N . ALA A 1 84 ? -7.348 -9.514 16.173 1.00 94.19 84 ALA A N 1
ATOM 606 C CA . ALA A 1 84 ? -6.960 -9.769 17.564 1.00 94.19 84 ALA A CA 1
ATOM 607 C C . ALA A 1 84 ? -5.444 -9.636 17.826 1.00 94.19 84 ALA A C 1
ATOM 609 O O . ALA A 1 84 ? -5.030 -9.413 18.960 1.00 94.19 84 ALA A O 1
ATOM 610 N N . ASP A 1 85 ? -4.611 -9.738 16.784 1.00 92.56 85 ASP A N 1
ATOM 611 C CA . ASP A 1 85 ? -3.169 -9.458 16.856 1.00 92.56 85 ASP A CA 1
ATOM 612 C C . ASP A 1 85 ? -2.832 -7.953 16.803 1.00 92.56 85 ASP A C 1
ATOM 614 O O . ASP A 1 85 ? -1.662 -7.572 16.751 1.00 92.56 85 ASP A O 1
ATOM 618 N N . GLY A 1 86 ? -3.857 -7.099 16.808 1.00 91.75 86 GLY A N 1
ATOM 619 C CA . GLY A 1 86 ? -3.751 -5.650 16.809 1.00 91.75 86 GLY A CA 1
ATOM 620 C C . GLY A 1 86 ? -3.522 -5.033 15.437 1.00 91.75 86 GLY A C 1
ATOM 621 O O . GLY A 1 86 ? -3.453 -3.815 15.331 1.00 91.75 86 GLY A O 1
ATOM 622 N N . LYS A 1 87 ? -3.391 -5.807 14.360 1.00 91.31 87 LYS A N 1
ATOM 623 C CA . LYS A 1 87 ? -3.121 -5.232 13.038 1.00 91.31 87 LYS A CA 1
ATOM 624 C C . LYS A 1 87 ? -4.404 -4.880 12.297 1.00 91.31 87 LYS A C 1
ATOM 626 O O . LYS A 1 87 ? -5.392 -5.607 12.396 1.00 91.31 87 LYS A O 1
ATOM 631 N N . LEU A 1 88 ? -4.359 -3.798 11.516 1.00 91.06 88 LEU A N 1
ATOM 632 C CA . LEU A 1 88 ? -5.482 -3.402 10.665 1.00 91.06 88 LEU A CA 1
ATOM 633 C C . LEU A 1 88 ? -5.893 -4.568 9.744 1.00 91.06 88 LEU A C 1
ATOM 635 O O . LEU A 1 88 ? -5.025 -5.222 9.156 1.00 91.06 88 LEU A O 1
ATOM 639 N N . ASP A 1 89 ? -7.201 -4.821 9.694 1.00 91.19 89 ASP A N 1
ATOM 640 C CA . ASP A 1 89 ? -7.906 -5.847 8.911 1.00 91.19 89 ASP A CA 1
ATOM 641 C C . ASP A 1 89 ? -8.617 -5.183 7.727 1.00 91.19 89 ASP A C 1
ATOM 643 O O . ASP A 1 89 ? -8.341 -5.477 6.566 1.00 91.19 89 ASP A O 1
ATOM 647 N N . THR A 1 90 ? -9.494 -4.217 8.021 1.00 89.56 90 THR A N 1
ATOM 648 C CA . THR A 1 90 ? -10.287 -3.509 7.013 1.00 89.56 90 THR A CA 1
ATOM 649 C C . THR A 1 90 ? -10.446 -2.031 7.336 1.00 89.56 90 THR A C 1
ATOM 651 O O . THR A 1 90 ? -10.546 -1.661 8.506 1.00 89.56 90 THR A O 1
ATOM 654 N N . GLN A 1 91 ? -10.565 -1.215 6.291 1.00 88.12 91 GLN A N 1
ATOM 655 C CA . GLN A 1 91 ? -11.021 0.174 6.357 1.00 88.12 91 GLN A CA 1
ATOM 656 C C . GLN A 1 91 ? -12.164 0.373 5.349 1.00 88.12 91 GLN A C 1
ATOM 658 O O . GLN A 1 91 ? -12.055 -0.075 4.203 1.00 88.12 91 GLN A O 1
ATOM 663 N N . ALA A 1 92 ? -13.252 1.013 5.777 1.00 85.06 92 ALA A N 1
ATOM 664 C CA . ALA A 1 92 ? -14.432 1.300 4.957 1.00 85.06 92 ALA A CA 1
ATOM 665 C C . ALA A 1 92 ? -15.133 2.588 5.421 1.00 85.06 92 ALA A C 1
ATOM 667 O O . ALA A 1 92 ? -14.897 3.038 6.537 1.00 85.06 92 ALA A O 1
ATOM 668 N N . ASN A 1 93 ? -16.043 3.138 4.610 1.00 79.19 93 ASN A N 1
ATOM 669 C CA . ASN A 1 93 ? -16.792 4.354 4.946 1.00 79.19 93 ASN A CA 1
ATOM 670 C C . ASN A 1 93 ? -18.230 4.045 5.432 1.00 79.19 93 ASN A C 1
ATOM 672 O O . ASN A 1 93 ? -18.980 3.299 4.797 1.00 79.19 93 ASN A O 1
ATOM 676 N N . MET A 1 94 ? -18.637 4.646 6.553 1.00 70.50 94 MET A N 1
ATOM 677 C CA . MET A 1 94 ? -19.943 4.499 7.204 1.00 70.50 94 MET A CA 1
ATOM 678 C C . MET A 1 94 ? -21.117 5.084 6.430 1.00 70.50 94 MET A C 1
ATOM 680 O O . MET A 1 94 ? -22.237 4.581 6.596 1.00 70.50 94 MET A O 1
ATOM 684 N N . GLN A 1 95 ? -20.909 6.134 5.623 1.00 65.69 95 GLN A N 1
ATOM 685 C CA . GLN A 1 95 ? -22.006 6.806 4.909 1.00 65.69 95 GLN A CA 1
ATOM 686 C C . GLN A 1 95 ? -22.755 5.856 3.969 1.00 65.69 95 GLN A C 1
ATOM 688 O O . GLN A 1 95 ? -23.882 6.138 3.562 1.00 65.69 95 GLN A O 1
ATOM 693 N N . ASP A 1 96 ? -22.168 4.690 3.710 1.00 59.91 96 ASP A N 1
ATOM 694 C CA . ASP A 1 96 ? -22.676 3.706 2.784 1.00 59.91 96 ASP A CA 1
ATOM 695 C C . ASP A 1 96 ? -23.249 2.426 3.402 1.00 59.91 96 ASP A C 1
ATOM 697 O O . ASP A 1 96 ? -23.554 1.451 2.716 1.00 59.91 96 ASP A O 1
ATOM 701 N N . SER A 1 97 ? -23.472 2.424 4.716 1.00 59.28 97 SER A N 1
ATOM 702 C CA . SER A 1 97 ? -23.895 1.226 5.460 1.00 59.28 97 SER A CA 1
ATOM 703 C C . SER A 1 97 ? -25.224 0.606 4.985 1.00 59.28 97 SER A C 1
ATOM 705 O O . SER A 1 97 ? -25.518 -0.543 5.305 1.00 59.28 97 SER A O 1
ATOM 707 N N . ARG A 1 98 ? -26.057 1.345 4.234 1.00 60.97 98 ARG A N 1
ATOM 708 C CA . ARG A 1 98 ? -27.336 0.850 3.683 1.00 60.97 98 ARG A CA 1
ATOM 709 C C . ARG A 1 98 ? -27.280 0.475 2.196 1.00 60.97 98 ARG A C 1
ATOM 711 O O . ARG A 1 98 ? -28.165 -0.262 1.762 1.00 60.97 98 ARG A O 1
ATOM 718 N N . LYS A 1 99 ? -26.313 0.979 1.416 1.00 63.84 99 LYS A N 1
ATOM 719 C CA . LYS A 1 99 ? -26.171 0.708 -0.032 1.00 63.84 99 LYS A CA 1
ATOM 720 C C . LYS A 1 99 ? -24.699 0.717 -0.493 1.00 63.84 99 LYS A C 1
ATOM 722 O O . LYS A 1 99 ? -24.395 1.441 -1.434 1.00 63.84 99 LYS A O 1
ATOM 727 N N . PRO A 1 100 ? -23.833 -0.134 0.087 1.00 63.41 100 PRO A N 1
ATOM 728 C CA . PRO A 1 100 ? -22.383 0.025 0.016 1.00 63.41 100 PRO A CA 1
ATOM 729 C C . PRO A 1 100 ? -21.866 0.277 -1.407 1.00 63.41 100 PRO A C 1
ATOM 731 O O . PRO A 1 100 ? -21.976 -0.602 -2.258 1.00 63.41 100 PRO A O 1
ATOM 734 N N . ALA A 1 101 ? -21.303 1.458 -1.638 1.00 67.44 101 ALA A N 1
ATOM 735 C CA . ALA A 1 101 ? -20.644 1.965 -2.839 1.00 67.44 101 ALA A CA 1
ATOM 736 C C . ALA A 1 101 ? -19.255 2.564 -2.559 1.00 67.44 101 ALA A C 1
ATOM 738 O O . ALA A 1 101 ? -18.449 2.686 -3.481 1.00 67.44 101 ALA A O 1
ATOM 739 N N . ALA A 1 102 ? -18.931 2.864 -1.302 1.00 75.44 102 ALA A N 1
ATOM 740 C CA . ALA A 1 102 ? -17.571 3.144 -0.874 1.00 75.44 102 ALA A CA 1
ATOM 741 C C . ALA A 1 102 ? -16.685 1.900 -1.029 1.00 75.44 102 ALA A C 1
ATOM 743 O O . ALA A 1 102 ? -17.080 0.782 -0.700 1.00 75.44 102 ALA A O 1
ATOM 744 N N . LEU A 1 103 ? -15.469 2.105 -1.530 1.00 82.38 103 LEU A N 1
ATOM 745 C CA . LEU A 1 103 ? -14.475 1.047 -1.664 1.00 82.38 103 LEU A CA 1
ATOM 746 C C . LEU A 1 103 ? -14.058 0.515 -0.284 1.00 82.38 103 LEU A C 1
ATOM 748 O O . LEU A 1 103 ? -13.877 1.279 0.662 1.00 82.38 103 LEU A O 1
ATOM 752 N N . ASN A 1 104 ? -13.835 -0.794 -0.201 1.00 86.19 104 ASN A N 1
ATOM 753 C CA . ASN A 1 104 ? -13.322 -1.467 0.985 1.00 86.19 104 ASN A CA 1
ATOM 754 C C . ASN A 1 104 ? -11.834 -1.774 0.810 1.00 86.19 104 ASN A C 1
ATOM 756 O O . ASN A 1 104 ? -11.451 -2.494 -0.117 1.00 86.19 104 ASN A O 1
ATOM 760 N N . ASN A 1 105 ? -11.012 -1.297 1.740 1.00 88.50 105 ASN A N 1
ATOM 761 C CA . ASN A 1 105 ? -9.599 -1.644 1.823 1.00 88.50 105 ASN A CA 1
ATOM 762 C C . ASN A 1 105 ? -9.422 -2.858 2.737 1.00 88.50 105 ASN A C 1
ATOM 764 O O . ASN A 1 105 ? -9.840 -2.829 3.894 1.00 88.50 105 ASN A O 1
ATOM 768 N N . VAL A 1 106 ? -8.786 -3.912 2.232 1.00 91.25 106 VAL A N 1
ATOM 769 C CA . VAL A 1 106 ? -8.490 -5.148 2.969 1.00 91.25 106 VAL A CA 1
ATOM 770 C C . VAL A 1 106 ? -6.986 -5.268 3.157 1.00 91.25 106 VAL A C 1
ATOM 772 O O . VAL A 1 106 ? -6.222 -5.125 2.200 1.00 91.25 106 VAL A O 1
ATOM 775 N N . TYR A 1 107 ? -6.559 -5.568 4.378 1.00 91.44 107 TYR A N 1
ATOM 776 C CA . TYR A 1 107 ? -5.161 -5.625 4.782 1.00 91.44 107 TYR A CA 1
ATOM 777 C C . TYR A 1 107 ? -4.788 -7.016 5.298 1.00 91.44 107 TYR A C 1
ATOM 779 O O . TYR A 1 107 ? -5.601 -7.707 5.907 1.00 91.44 107 TYR A O 1
ATOM 787 N N . ASP A 1 108 ? -3.546 -7.446 5.074 1.00 90.81 108 ASP A N 1
ATOM 788 C CA . ASP A 1 108 ? -3.062 -8.723 5.599 1.00 90.81 108 ASP A CA 1
ATOM 789 C C . ASP A 1 108 ? -1.546 -8.775 5.843 1.00 90.81 108 ASP A C 1
ATOM 791 O O . ASP A 1 108 ? -0.773 -7.896 5.450 1.00 90.81 108 ASP A O 1
ATOM 795 N N . GLY A 1 109 ? -1.120 -9.879 6.459 1.00 85.81 109 GLY A N 1
ATOM 796 C CA . GLY A 1 109 ? 0.284 -10.228 6.647 1.00 85.81 109 GLY A CA 1
ATOM 797 C C . GLY A 1 109 ? 0.946 -9.578 7.862 1.00 85.81 109 GLY A C 1
ATOM 798 O O . GLY A 1 109 ? 0.312 -8.915 8.685 1.00 85.81 109 GLY A O 1
ATOM 799 N N . PHE A 1 110 ? 2.253 -9.818 7.982 1.00 83.00 110 PHE A N 1
ATOM 800 C CA . PHE A 1 110 ? 3.107 -9.275 9.035 1.00 83.00 110 PHE A CA 1
ATOM 801 C C . PHE A 1 110 ? 4.413 -8.734 8.417 1.00 83.00 110 PHE A C 1
ATOM 803 O O . PHE A 1 110 ? 5.254 -9.538 8.001 1.00 83.00 110 PHE A O 1
ATOM 810 N N . PRO A 1 111 ? 4.602 -7.402 8.317 1.00 80.31 111 PRO A N 1
ATOM 811 C CA . PRO A 1 111 ? 3.675 -6.337 8.722 1.00 80.31 111 PRO A CA 1
ATOM 812 C C . PRO A 1 111 ? 2.360 -6.348 7.935 1.00 80.31 111 PRO A C 1
ATOM 814 O O . PRO A 1 111 ? 2.320 -6.840 6.809 1.00 80.31 111 PRO A O 1
ATOM 817 N N . SER A 1 112 ? 1.308 -5.759 8.514 1.00 85.12 112 SER A N 1
ATOM 818 C CA . SER A 1 112 ? 0.040 -5.585 7.801 1.00 85.12 112 SER A CA 1
ATOM 819 C C . SER A 1 112 ? 0.209 -4.605 6.638 1.00 85.12 112 SER A C 1
ATOM 821 O O . SER A 1 112 ? 0.825 -3.535 6.767 1.00 85.12 112 SER A O 1
ATOM 823 N N . ARG A 1 113 ? -0.275 -5.012 5.467 1.00 87.25 113 ARG A N 1
ATOM 824 C CA . ARG A 1 113 ? -0.159 -4.299 4.194 1.00 87.25 113 ARG A CA 1
ATOM 825 C C . ARG A 1 113 ? -1.498 -4.331 3.479 1.00 87.25 113 ARG A C 1
ATOM 827 O O . ARG A 1 113 ? -2.210 -5.324 3.574 1.00 87.25 113 ARG A O 1
ATOM 834 N N . LEU A 1 114 ? -1.819 -3.255 2.760 1.00 90.81 114 LEU A N 1
ATOM 835 C CA . LEU A 1 114 ? -3.003 -3.222 1.908 1.00 90.81 114 LEU A CA 1
ATOM 836 C C . LEU A 1 114 ? -2.873 -4.325 0.863 1.00 90.81 114 LEU A C 1
ATOM 838 O O . LEU A 1 114 ? -1.950 -4.296 0.059 1.00 90.81 114 LEU A O 1
ATOM 842 N N . LYS A 1 115 ? -3.789 -5.280 0.880 1.00 92.75 115 LYS A N 1
ATOM 843 C CA . LYS A 1 115 ? -3.817 -6.406 -0.047 1.00 92.75 115 LYS A CA 1
ATOM 844 C C . LYS A 1 115 ? -4.822 -6.205 -1.154 1.00 92.75 115 LYS A C 1
ATOM 846 O O . LYS A 1 115 ? -4.560 -6.613 -2.278 1.00 92.75 115 LYS A O 1
ATOM 851 N N . GLU A 1 116 ? -5.965 -5.615 -0.844 1.00 93.44 116 GLU A N 1
ATOM 852 C CA . GLU A 1 116 ? -7.054 -5.520 -1.800 1.00 93.44 116 GLU A CA 1
ATOM 853 C C . GLU A 1 116 ? -7.825 -4.218 -1.629 1.00 93.44 116 GLU A C 1
ATOM 855 O O . GLU A 1 116 ? -8.109 -3.799 -0.510 1.00 93.44 116 GLU A O 1
ATOM 860 N N . ILE A 1 117 ? -8.181 -3.606 -2.754 1.00 91.44 117 ILE A N 1
ATOM 861 C CA . ILE A 1 117 ? -9.152 -2.516 -2.829 1.00 91.44 117 ILE A CA 1
ATOM 862 C C . ILE A 1 117 ? -10.359 -3.080 -3.567 1.00 91.44 117 ILE A C 1
ATOM 864 O O . ILE A 1 117 ? -10.254 -3.418 -4.749 1.00 91.44 117 ILE A O 1
ATOM 868 N N . ARG A 1 118 ? -11.483 -3.227 -2.871 1.00 90.38 118 ARG A N 1
ATOM 869 C CA . ARG A 1 118 ? -12.692 -3.878 -3.379 1.00 90.38 118 ARG A CA 1
ATOM 870 C C . ARG A 1 118 ? -13.809 -2.866 -3.563 1.00 90.38 118 ARG A C 1
ATOM 872 O O . ARG A 1 118 ? -14.161 -2.167 -2.623 1.00 90.38 118 ARG A O 1
ATOM 879 N N . ASP A 1 119 ? -14.420 -2.863 -4.738 1.00 88.31 119 ASP A N 1
ATOM 880 C CA . ASP A 1 119 ? -15.687 -2.179 -4.977 1.00 88.31 119 ASP A CA 1
ATOM 881 C C . ASP A 1 119 ? -16.853 -3.105 -4.590 1.00 88.31 119 ASP A C 1
ATOM 883 O O . ASP A 1 119 ? -17.055 -4.133 -5.247 1.00 88.31 119 ASP A O 1
ATOM 887 N N . PRO A 1 120 ? -17.626 -2.791 -3.535 1.00 84.31 120 PRO A N 1
ATOM 888 C CA . PRO A 1 120 ? -18.744 -3.627 -3.112 1.00 84.31 120 PRO A CA 1
ATOM 889 C C . PRO A 1 120 ? -19.939 -3.605 -4.079 1.00 84.31 120 PRO A C 1
ATOM 891 O O . PRO A 1 120 ? -20.758 -4.524 -4.025 1.00 84.31 120 PRO A O 1
ATOM 894 N N . VAL A 1 121 ? -20.047 -2.632 -4.990 1.00 86.31 121 VAL A N 1
ATOM 895 C CA . VAL A 1 121 ? -21.148 -2.575 -5.969 1.00 86.31 121 VAL A CA 1
ATOM 896 C C . VAL A 1 121 ? -20.857 -3.503 -7.132 1.00 86.31 121 VAL A C 1
ATOM 898 O O . VAL A 1 121 ? -21.665 -4.371 -7.459 1.00 86.31 121 VAL A O 1
ATOM 901 N N . SER A 1 122 ? -19.695 -3.336 -7.763 1.00 89.44 122 SER A N 1
ATOM 902 C CA . SER A 1 122 ? -19.328 -4.139 -8.933 1.00 89.44 122 SER A CA 1
ATOM 903 C C . SER A 1 122 ? -18.676 -5.477 -8.580 1.00 89.44 122 SER A C 1
ATOM 905 O O . SER A 1 122 ? -18.487 -6.306 -9.469 1.00 89.44 122 SER A O 1
ATOM 907 N N . GLN A 1 123 ? -18.312 -5.684 -7.309 1.00 88.44 123 GLN A N 1
ATOM 908 C CA . GLN A 1 123 ? -17.512 -6.815 -6.818 1.00 88.44 123 GLN A CA 1
ATOM 909 C C . GLN A 1 123 ? -16.135 -6.939 -7.493 1.00 88.44 123 GLN A C 1
ATOM 911 O O . GLN A 1 123 ? -15.468 -7.968 -7.379 1.00 88.44 123 GLN A O 1
ATOM 916 N N . ARG A 1 124 ? -15.683 -5.880 -8.173 1.00 93.19 124 ARG A N 1
ATOM 917 C CA . ARG A 1 124 ? -14.344 -5.786 -8.755 1.00 93.19 124 ARG A CA 1
ATOM 918 C C . ARG A 1 124 ? -13.330 -5.484 -7.668 1.00 93.19 124 ARG A C 1
ATOM 920 O O . ARG A 1 124 ? -13.630 -4.786 -6.699 1.00 93.19 124 ARG A O 1
ATOM 927 N N . SER A 1 125 ? -12.110 -5.967 -7.854 1.00 94.06 125 SER A N 1
ATOM 928 C CA . SER A 1 125 ? -11.028 -5.653 -6.937 1.00 94.06 125 SER A CA 1
ATOM 929 C C . SER A 1 125 ? -9.687 -5.469 -7.619 1.00 94.06 125 SER A C 1
ATOM 931 O O . SER A 1 125 ? -9.403 -6.040 -8.671 1.00 94.06 125 SER A O 1
ATOM 933 N N . HIS A 1 126 ? -8.861 -4.633 -6.999 1.00 95.00 126 HIS A N 1
ATOM 934 C CA . HIS A 1 126 ? -7.440 -4.535 -7.291 1.00 95.00 126 HIS A CA 1
ATOM 935 C C . HIS A 1 126 ? -6.679 -5.239 -6.178 1.00 95.00 126 HIS A C 1
ATOM 937 O O . HIS A 1 126 ? -6.951 -4.986 -5.007 1.00 95.00 126 HIS A O 1
ATOM 943 N N . THR A 1 127 ? -5.718 -6.087 -6.531 1.00 96.00 127 THR A N 1
ATOM 944 C CA . THR A 1 127 ? -4.899 -6.831 -5.568 1.00 96.00 127 THR A CA 1
ATOM 945 C C . THR A 1 127 ? -3.458 -6.343 -5.610 1.00 96.00 127 THR A C 1
ATOM 947 O O . THR A 1 127 ? -2.875 -6.194 -6.680 1.00 96.00 127 THR A O 1
ATOM 950 N N . LEU A 1 128 ? -2.872 -6.100 -4.444 1.00 96.12 128 LEU A N 1
ATOM 951 C CA . LEU A 1 128 ? -1.494 -5.668 -4.276 1.00 96.12 128 LEU A CA 1
ATOM 952 C C . LEU A 1 128 ? -0.632 -6.860 -3.851 1.00 96.12 128 LEU A C 1
ATOM 954 O O . LEU A 1 128 ? -0.994 -7.621 -2.954 1.00 96.12 128 LEU A O 1
ATOM 958 N N . HIS A 1 129 ? 0.528 -6.989 -4.488 1.00 96.44 129 HIS A N 1
ATOM 959 C CA . HIS A 1 129 ? 1.474 -8.078 -4.277 1.00 96.44 129 HIS A CA 1
ATOM 960 C C . HIS A 1 129 ? 2.810 -7.546 -3.775 1.00 96.44 129 HIS A C 1
ATOM 962 O O . HIS A 1 129 ? 3.364 -6.599 -4.340 1.00 96.44 129 HIS A O 1
ATOM 968 N N . TYR A 1 130 ? 3.350 -8.189 -2.747 1.00 95.44 130 TYR A N 1
ATOM 969 C CA . TYR A 1 130 ? 4.580 -7.785 -2.072 1.00 95.44 130 TYR A CA 1
ATOM 970 C C . TYR A 1 130 ? 5.651 -8.870 -2.184 1.00 95.44 130 TYR A C 1
ATOM 972 O O . TYR A 1 130 ? 5.341 -10.054 -2.302 1.00 95.44 130 TYR A O 1
ATOM 980 N N . ASN A 1 131 ? 6.928 -8.496 -2.076 1.00 95.31 131 ASN A N 1
ATOM 981 C CA . ASN A 1 131 ? 8.006 -9.470 -1.930 1.00 95.31 131 ASN A CA 1
ATOM 982 C C . ASN A 1 131 ? 8.002 -10.075 -0.519 1.00 95.31 131 ASN A C 1
ATOM 984 O O . ASN A 1 131 ? 8.768 -9.666 0.358 1.00 95.31 131 ASN A O 1
ATOM 988 N N . ARG A 1 132 ? 7.108 -11.030 -0.282 1.00 92.44 132 ARG A N 1
ATOM 989 C CA . ARG A 1 132 ? 6.974 -11.738 0.991 1.00 92.44 132 ARG A CA 1
ATOM 990 C C . ARG A 1 132 ? 6.656 -13.218 0.760 1.00 92.44 132 ARG A C 1
ATOM 992 O O . ARG A 1 132 ? 6.148 -13.571 -0.305 1.00 92.44 132 ARG A O 1
ATOM 999 N N . PRO A 1 133 ? 6.936 -14.094 1.742 1.00 89.94 133 PRO A N 1
ATOM 1000 C CA . PRO A 1 133 ? 6.632 -15.515 1.622 1.00 89.94 133 PRO A CA 1
ATOM 1001 C C . PRO A 1 133 ? 5.158 -15.763 1.276 1.00 89.94 133 PRO A C 1
ATOM 1003 O O . PRO A 1 133 ? 4.271 -15.177 1.891 1.00 89.94 133 PRO A O 1
ATOM 1006 N N . GLY A 1 134 ? 4.912 -16.644 0.305 1.00 87.50 134 GLY A N 1
ATOM 1007 C CA . GLY A 1 134 ? 3.562 -17.016 -0.132 1.00 87.50 134 GLY A CA 1
ATOM 1008 C C . GLY A 1 134 ? 2.912 -16.073 -1.150 1.00 87.50 134 GLY A C 1
ATOM 1009 O O . GLY A 1 134 ? 1.798 -16.354 -1.579 1.00 87.50 134 GLY A O 1
ATOM 1010 N N . ASP A 1 135 ? 3.585 -14.995 -1.566 1.00 91.69 135 ASP A N 1
ATOM 1011 C CA . ASP A 1 135 ? 3.079 -14.071 -2.585 1.00 91.69 135 ASP A CA 1
ATOM 1012 C C . ASP A 1 135 ? 3.842 -14.222 -3.911 1.00 91.69 135 ASP A C 1
ATOM 1014 O O . ASP A 1 135 ? 5.072 -14.321 -3.951 1.00 91.69 135 ASP A O 1
ATOM 1018 N N . ALA A 1 136 ? 3.107 -14.225 -5.023 1.00 92.12 136 ALA A N 1
ATOM 1019 C CA . ALA A 1 136 ? 3.671 -14.298 -6.366 1.00 92.12 136 ALA A CA 1
ATOM 1020 C C . ALA A 1 136 ? 4.018 -12.886 -6.851 1.00 92.12 136 ALA A C 1
ATOM 1022 O O . ALA A 1 136 ? 3.325 -12.315 -7.690 1.00 92.12 136 ALA A O 1
ATOM 1023 N N . CYS A 1 137 ? 5.102 -12.334 -6.309 1.00 94.31 137 CYS A N 1
ATOM 1024 C CA . CYS A 1 137 ? 5.484 -10.928 -6.438 1.00 94.31 137 CYS A CA 1
ATOM 1025 C C . CYS A 1 137 ? 5.345 -10.353 -7.866 1.00 94.31 137 CYS A C 1
ATOM 1027 O O . CYS A 1 137 ? 4.601 -9.397 -8.074 1.00 94.31 137 CYS A O 1
ATOM 1029 N N . TYR A 1 138 ? 5.970 -10.984 -8.868 1.00 95.69 138 TYR A N 1
ATOM 1030 C CA . TYR A 1 138 ? 5.878 -10.571 -10.279 1.00 95.69 138 TYR A CA 1
ATOM 1031 C C . TYR A 1 138 ? 4.968 -11.451 -11.149 1.00 95.69 138 TYR A C 1
ATOM 1033 O O . TYR A 1 138 ? 4.969 -11.306 -12.368 1.00 95.69 138 TYR A O 1
ATOM 1041 N N . GLY A 1 139 ? 4.209 -12.384 -10.565 1.00 92.69 139 GLY A N 1
ATOM 1042 C CA . GLY A 1 139 ? 3.288 -13.229 -11.339 1.00 92.69 139 GLY A CA 1
ATOM 1043 C C . GLY A 1 139 ? 3.941 -14.093 -12.424 1.00 92.69 139 GLY A C 1
ATOM 1044 O O . GLY A 1 139 ? 3.278 -14.454 -13.388 1.00 92.69 139 GLY A O 1
ATOM 1045 N N . GLY A 1 140 ? 5.240 -14.390 -12.306 1.00 91.19 140 GLY A N 1
ATOM 1046 C CA . GLY A 1 140 ? 6.014 -15.105 -13.329 1.00 91.19 140 GLY A CA 1
ATOM 1047 C C . GLY A 1 140 ? 6.682 -14.209 -14.379 1.00 91.19 140 GLY A C 1
ATOM 1048 O O . GLY A 1 140 ? 7.441 -14.716 -15.203 1.00 91.19 140 GLY A O 1
ATOM 1049 N N . ALA A 1 141 ? 6.468 -12.889 -14.343 1.00 93.00 141 ALA A N 1
ATOM 1050 C CA . ALA A 1 141 ? 7.223 -11.965 -15.182 1.00 93.00 141 ALA A CA 1
ATOM 1051 C C . ALA A 1 141 ? 8.709 -11.963 -14.788 1.00 93.00 141 ALA A C 1
ATOM 1053 O O . ALA A 1 141 ? 9.061 -11.975 -13.607 1.00 93.00 141 ALA A O 1
ATOM 1054 N N . THR A 1 142 ? 9.585 -11.942 -15.793 1.00 92.94 142 THR A N 1
ATOM 1055 C CA . THR A 1 142 ? 11.037 -11.863 -15.591 1.00 92.94 142 THR A CA 1
ATOM 1056 C C . THR A 1 142 ? 11.461 -10.403 -15.519 1.00 92.94 142 THR A C 1
ATOM 1058 O O . THR A 1 142 ? 11.052 -9.600 -16.357 1.00 92.94 142 THR A O 1
ATOM 1061 N N . ALA A 1 143 ? 12.289 -10.065 -14.529 1.00 93.06 143 ALA A N 1
ATOM 1062 C CA . ALA A 1 143 ? 12.836 -8.722 -14.399 1.00 93.06 143 ALA A CA 1
ATOM 1063 C C . ALA A 1 143 ? 13.661 -8.345 -15.648 1.00 93.06 143 ALA A C 1
ATOM 1065 O O . ALA A 1 143 ? 14.463 -9.163 -16.113 1.00 93.06 143 ALA A O 1
ATOM 1066 N N . PRO A 1 144 ? 13.499 -7.127 -16.201 1.00 91.25 144 PRO A N 1
ATOM 1067 C CA . PRO A 1 144 ? 14.328 -6.677 -17.312 1.00 91.25 144 PRO A CA 1
ATOM 1068 C C . PRO A 1 144 ? 15.815 -6.624 -16.926 1.00 91.25 144 PRO A C 1
ATOM 1070 O O . PRO A 1 144 ? 16.174 -6.520 -15.752 1.00 91.25 144 PRO A O 1
ATOM 1073 N N . ALA A 1 145 ? 16.703 -6.646 -17.920 1.00 91.06 145 ALA A N 1
ATOM 1074 C CA . ALA A 1 145 ? 18.139 -6.546 -17.670 1.00 91.06 145 ALA A CA 1
ATOM 1075 C C . ALA A 1 145 ? 18.491 -5.260 -16.896 1.00 91.06 145 ALA A C 1
ATOM 1077 O O . ALA A 1 145 ? 18.008 -4.175 -17.221 1.00 91.06 145 ALA A O 1
ATOM 1078 N N . GLY A 1 146 ? 19.347 -5.389 -15.878 1.00 88.75 146 GLY A N 1
ATOM 1079 C CA . GLY A 1 146 ? 19.748 -4.279 -15.005 1.00 88.75 146 GLY A CA 1
ATOM 1080 C C . GLY A 1 146 ? 18.800 -3.999 -13.832 1.00 88.75 146 GLY A C 1
ATOM 1081 O O . GLY A 1 146 ? 19.093 -3.112 -13.033 1.00 88.75 146 GLY A O 1
ATOM 1082 N N . PHE A 1 147 ? 17.705 -4.753 -13.704 1.00 95.69 147 PHE A N 1
ATOM 1083 C CA . PHE A 1 147 ? 16.814 -4.718 -12.546 1.00 95.69 147 PHE A CA 1
ATOM 1084 C C . PHE A 1 147 ? 17.087 -5.896 -11.605 1.00 95.69 147 PHE A C 1
ATOM 1086 O O . PHE A 1 147 ? 17.617 -6.936 -12.000 1.00 95.69 147 PHE A O 1
ATOM 1093 N N . ASP A 1 148 ? 16.714 -5.721 -10.344 1.00 96.44 148 ASP A N 1
ATOM 1094 C CA . ASP A 1 148 ? 16.745 -6.766 -9.335 1.00 96.44 148 ASP A CA 1
ATOM 1095 C C . ASP A 1 148 ? 15.693 -7.832 -9.681 1.00 96.44 148 ASP A C 1
ATOM 1097 O O . ASP A 1 148 ? 14.577 -7.514 -10.096 1.00 96.44 148 ASP A O 1
ATOM 1101 N N . ALA A 1 149 ? 16.022 -9.111 -9.473 1.00 95.06 149 ALA A N 1
ATOM 1102 C CA . ALA A 1 149 ? 15.083 -10.208 -9.730 1.00 95.06 149 ALA A CA 1
ATOM 1103 C C . ALA A 1 149 ? 13.823 -10.132 -8.845 1.00 95.06 149 ALA A C 1
ATOM 1105 O O . ALA A 1 149 ? 12.750 -10.576 -9.248 1.00 95.06 149 ALA A O 1
ATOM 1106 N N . LEU A 1 150 ? 13.962 -9.571 -7.641 1.00 95.38 150 LEU A N 1
ATOM 1107 C CA . LEU A 1 150 ? 12.885 -9.289 -6.698 1.00 95.38 150 LEU A CA 1
ATOM 1108 C C . LEU A 1 150 ? 13.146 -7.935 -6.011 1.00 95.38 150 LEU A C 1
ATOM 1110 O O . LEU A 1 150 ? 14.311 -7.570 -5.830 1.00 95.38 150 LEU A O 1
ATOM 1114 N N . PRO A 1 151 ? 12.097 -7.217 -5.569 1.00 95.00 151 PRO A N 1
ATOM 1115 C CA . PRO A 1 151 ? 12.247 -6.046 -4.704 1.00 95.00 151 PRO A CA 1
ATOM 1116 C C . PRO A 1 151 ? 12.974 -6.388 -3.397 1.00 95.00 151 PRO A C 1
ATOM 1118 O O . PRO A 1 151 ? 13.074 -7.560 -3.034 1.00 95.00 151 PRO A O 1
ATOM 1121 N N . PRO A 1 152 ? 13.366 -5.402 -2.576 1.00 94.75 152 PRO A N 1
ATOM 1122 C CA . PRO A 1 152 ? 13.648 -5.661 -1.168 1.00 94.75 152 PRO A CA 1
ATOM 1123 C C . PRO A 1 152 ? 12.459 -6.333 -0.461 1.00 94.75 152 PRO A C 1
ATOM 1125 O O . PRO A 1 152 ? 11.299 -6.153 -0.840 1.00 94.75 152 PRO A O 1
ATOM 1128 N N . ALA A 1 153 ? 12.744 -7.114 0.582 1.00 93.12 153 ALA A N 1
ATOM 1129 C CA . ALA A 1 153 ? 11.715 -7.835 1.326 1.00 93.12 153 ALA A CA 1
ATOM 1130 C C . ALA A 1 153 ? 10.606 -6.891 1.834 1.00 93.12 153 ALA A C 1
ATOM 1132 O O . ALA A 1 153 ? 10.881 -5.778 2.282 1.00 93.12 153 ALA A O 1
ATOM 1133 N N . GLN A 1 154 ? 9.362 -7.373 1.800 1.00 90.81 154 GLN A N 1
ATOM 1134 C CA . GLN A 1 154 ? 8.133 -6.679 2.208 1.00 90.81 154 GLN A CA 1
ATOM 1135 C C . GLN A 1 154 ? 7.725 -5.469 1.344 1.00 90.81 154 GLN A C 1
ATOM 1137 O O . GLN A 1 154 ? 6.773 -4.770 1.701 1.00 90.81 154 GLN A O 1
ATOM 1142 N N . MET A 1 155 ? 8.391 -5.217 0.211 1.00 93.12 155 MET A N 1
ATOM 1143 C CA . MET A 1 155 ? 8.037 -4.115 -0.693 1.00 93.12 155 MET A CA 1
ATOM 1144 C C . MET A 1 155 ? 7.063 -4.537 -1.793 1.00 93.12 155 MET A C 1
ATOM 1146 O O . MET A 1 155 ? 7.092 -5.678 -2.254 1.00 93.12 155 MET A O 1
ATOM 1150 N N . LEU A 1 156 ? 6.206 -3.602 -2.206 1.00 95.69 156 LEU A N 1
ATOM 1151 C CA . LEU A 1 156 ? 5.235 -3.782 -3.285 1.00 95.69 156 LEU A CA 1
ATOM 1152 C C . LEU A 1 156 ? 5.952 -4.044 -4.616 1.00 95.69 156 LEU A C 1
ATOM 1154 O O . LEU A 1 156 ? 6.857 -3.307 -4.986 1.00 95.69 156 LEU A O 1
ATOM 1158 N N . CYS A 1 157 ? 5.515 -5.048 -5.366 1.00 96.44 157 CYS A N 1
ATOM 1159 C CA . CYS A 1 157 ? 6.056 -5.361 -6.693 1.00 96.44 157 CYS A CA 1
ATOM 1160 C C . CYS A 1 157 ? 5.032 -5.286 -7.806 1.00 96.44 157 CYS A C 1
ATOM 1162 O O . CYS A 1 157 ? 5.411 -5.069 -8.956 1.00 96.44 157 CYS A O 1
ATOM 1164 N N . ARG A 1 158 ? 3.755 -5.504 -7.501 1.00 97.00 158 ARG A N 1
ATOM 1165 C CA . ARG A 1 158 ? 2.731 -5.597 -8.534 1.00 97.00 158 ARG A CA 1
ATOM 1166 C C . ARG A 1 158 ? 1.365 -5.221 -7.994 1.00 97.00 158 ARG A C 1
ATOM 1168 O O . ARG A 1 158 ? 1.046 -5.503 -6.842 1.00 97.00 158 ARG A O 1
ATOM 1175 N N . ILE A 1 159 ? 0.564 -4.621 -8.859 1.00 97.06 159 ILE A N 1
ATOM 1176 C CA . ILE A 1 159 ? -0.861 -4.393 -8.661 1.00 97.06 159 ILE A CA 1
ATOM 1177 C C . ILE A 1 159 ? -1.580 -5.120 -9.791 1.00 97.06 159 ILE A C 1
ATOM 1179 O O . ILE A 1 159 ? -1.330 -4.826 -10.957 1.00 97.06 159 ILE A O 1
ATOM 1183 N N . SER A 1 160 ? -2.444 -6.064 -9.444 1.00 97.12 160 SER A N 1
ATOM 1184 C CA . SER A 1 160 ? -3.308 -6.779 -10.382 1.00 97.12 160 SER A CA 1
ATOM 1185 C C . SER A 1 160 ? -4.673 -6.103 -10.392 1.00 97.12 160 SER A C 1
ATOM 1187 O O . SER A 1 160 ? -5.277 -5.924 -9.332 1.00 97.12 160 SER A O 1
ATOM 1189 N N . TYR A 1 161 ? -5.155 -5.707 -11.564 1.00 96.12 161 TYR A N 1
ATOM 1190 C CA . TYR A 1 161 ? -6.459 -5.073 -11.733 1.00 96.12 161 TYR A CA 1
ATOM 1191 C C . TYR A 1 161 ? -7.553 -6.115 -11.992 1.00 96.12 161 TYR A C 1
ATOM 1193 O O . TYR A 1 161 ? -7.286 -7.267 -12.338 1.00 96.12 161 TYR A O 1
ATOM 1201 N N . TRP A 1 162 ? -8.812 -5.703 -11.833 1.00 95.12 162 TRP A N 1
ATOM 1202 C CA . TRP A 1 162 ? -9.980 -6.580 -11.980 1.00 95.12 162 TRP A CA 1
ATOM 1203 C C . TRP A 1 162 ? -10.169 -7.120 -13.405 1.00 95.12 162 TRP A C 1
ATOM 1205 O O . TRP A 1 162 ? -10.873 -8.108 -13.597 1.00 95.12 162 TRP A O 1
ATOM 1215 N N . ASP A 1 163 ? -9.574 -6.467 -14.401 1.00 94.25 163 ASP A N 1
ATOM 1216 C CA . ASP A 1 163 ? -9.624 -6.845 -15.814 1.00 94.25 163 ASP A CA 1
ATOM 1217 C C . ASP A 1 163 ? -8.461 -7.765 -16.233 1.00 94.25 163 ASP A C 1
ATOM 1219 O O . ASP A 1 163 ? -8.328 -8.103 -17.409 1.00 94.25 163 ASP A O 1
ATOM 1223 N N . GLY A 1 164 ? -7.625 -8.185 -15.277 1.00 93.69 164 GLY A N 1
ATOM 1224 C CA . GLY A 1 164 ? -6.461 -9.041 -15.505 1.00 93.69 164 GLY A CA 1
ATOM 1225 C C . GLY A 1 164 ? -5.219 -8.294 -15.988 1.00 93.69 164 GLY A C 1
ATOM 1226 O O . GLY A 1 164 ? -4.171 -8.915 -16.166 1.00 93.69 164 GLY A O 1
ATOM 1227 N N . THR A 1 165 ? -5.301 -6.978 -16.188 1.00 96.44 165 THR A N 1
ATOM 1228 C CA . THR A 1 165 ? -4.115 -6.166 -16.449 1.00 96.44 165 THR A CA 1
ATOM 1229 C C . THR A 1 165 ? -3.318 -5.942 -15.165 1.00 96.44 165 THR A C 1
ATOM 1231 O O . THR A 1 165 ? -3.824 -6.113 -14.054 1.00 96.44 165 THR A O 1
ATOM 1234 N N . GLU A 1 166 ? -2.043 -5.573 -15.295 1.00 97.00 166 GLU A N 1
ATOM 1235 C CA . GLU A 1 166 ? -1.149 -5.428 -14.147 1.00 97.00 166 GLU A CA 1
ATOM 1236 C C . GLU A 1 166 ? -0.256 -4.197 -14.272 1.00 97.00 166 GLU A C 1
ATOM 1238 O O . GLU A 1 166 ? 0.247 -3.891 -15.353 1.00 97.00 166 GLU A O 1
ATOM 1243 N N . THR A 1 167 ? 0.005 -3.554 -13.136 1.00 96.94 167 THR A N 1
ATOM 1244 C CA . THR A 1 167 ? 1.110 -2.608 -12.968 1.00 96.94 167 THR A CA 1
ATOM 1245 C C . THR A 1 167 ? 2.241 -3.296 -12.217 1.00 96.94 167 THR A C 1
ATOM 1247 O O . THR A 1 167 ? 2.003 -3.927 -11.188 1.00 96.94 167 THR A O 1
ATOM 1250 N N . ARG A 1 168 ? 3.482 -3.156 -12.684 1.00 97.38 168 ARG A N 1
ATOM 1251 C CA . ARG A 1 168 ? 4.684 -3.724 -12.061 1.00 97.38 168 ARG A CA 1
ATOM 1252 C C . ARG A 1 168 ? 5.633 -2.626 -11.602 1.00 97.38 168 ARG A C 1
ATOM 1254 O O . ARG A 1 168 ? 5.880 -1.650 -12.305 1.00 97.38 168 ARG A O 1
ATOM 1261 N N . LEU A 1 169 ? 6.170 -2.803 -10.402 1.00 97.56 169 LEU A N 1
ATOM 1262 C CA . LEU A 1 169 ? 7.167 -1.940 -9.788 1.00 97.56 169 LEU A CA 1
ATOM 1263 C C . LEU A 1 169 ? 8.513 -2.654 -9.869 1.00 97.56 169 LEU A C 1
ATOM 1265 O O . LEU A 1 169 ? 8.746 -3.659 -9.194 1.00 97.56 169 LEU A O 1
ATOM 1269 N N . TRP A 1 170 ? 9.398 -2.139 -10.712 1.00 97.25 170 TRP A N 1
ATOM 1270 C CA . TRP A 1 170 ? 10.713 -2.709 -10.956 1.00 97.25 170 TRP A CA 1
ATOM 1271 C C . TRP A 1 170 ? 11.784 -1.982 -10.155 1.00 97.25 170 TRP A C 1
ATOM 1273 O O . TRP A 1 170 ? 11.865 -0.747 -10.147 1.00 97.25 170 TRP A O 1
ATOM 1283 N N . TYR A 1 171 ? 12.634 -2.772 -9.510 1.00 96.81 171 TYR A N 1
ATOM 1284 C CA . TYR A 1 171 ? 13.668 -2.288 -8.609 1.00 96.81 171 TYR A CA 1
ATOM 1285 C C . TYR A 1 171 ? 15.046 -2.462 -9.232 1.00 96.81 171 TYR A C 1
ATOM 1287 O O . TYR A 1 171 ? 15.261 -3.398 -9.990 1.00 96.81 171 TYR A O 1
ATOM 1295 N N . GLY A 1 172 ? 15.977 -1.561 -8.937 1.00 94.38 172 GLY A N 1
ATOM 1296 C CA . GLY A 1 172 ? 17.388 -1.735 -9.269 1.00 94.38 172 GLY A CA 1
ATOM 1297 C C . GLY A 1 172 ? 18.250 -1.284 -8.103 1.00 94.38 172 GLY A C 1
ATOM 1298 O O . GLY A 1 172 ? 18.078 -0.168 -7.603 1.00 94.38 172 GLY A O 1
ATOM 1299 N N . SER A 1 173 ? 19.161 -2.147 -7.649 1.00 92.12 173 SER A N 1
ATOM 1300 C CA . SER A 1 173 ? 19.976 -1.892 -6.453 1.00 92.12 173 SER A CA 1
ATOM 1301 C C . SER A 1 173 ? 19.125 -1.521 -5.224 1.00 92.12 173 SER A C 1
ATOM 1303 O O . SER A 1 173 ? 19.479 -0.635 -4.443 1.00 92.12 173 SER A O 1
ATOM 1305 N N . GLY A 1 174 ? 17.959 -2.157 -5.078 1.00 91.81 174 GLY A N 1
ATOM 1306 C CA . GLY A 1 174 ? 17.017 -1.960 -3.975 1.00 91.81 174 GLY A CA 1
ATOM 1307 C C . GLY A 1 174 ? 16.190 -0.670 -4.029 1.00 91.81 174 GLY A C 1
ATOM 1308 O O . GLY A 1 174 ? 15.498 -0.352 -3.060 1.00 91.81 174 GLY A O 1
ATOM 1309 N N . ARG A 1 175 ? 16.237 0.090 -5.130 1.00 93.25 175 ARG A N 1
ATOM 1310 C CA . ARG A 1 175 ? 15.458 1.327 -5.322 1.00 93.25 175 ARG A CA 1
ATOM 1311 C C . ARG A 1 175 ? 14.394 1.136 -6.390 1.00 93.25 175 ARG A C 1
ATOM 1313 O O . ARG A 1 175 ? 14.622 0.400 -7.338 1.00 93.25 175 ARG A O 1
ATOM 1320 N N . LEU A 1 176 ? 13.259 1.827 -6.262 1.00 94.69 176 LEU A N 1
ATOM 1321 C CA . LEU A 1 176 ? 12.223 1.827 -7.295 1.00 94.69 176 LEU A CA 1
ATOM 1322 C C . LEU A 1 176 ? 12.747 2.571 -8.528 1.00 94.69 176 LEU A C 1
ATOM 1324 O O . LEU A 1 176 ? 12.931 3.785 -8.485 1.00 94.69 176 LEU A O 1
ATOM 1328 N N . THR A 1 177 ? 12.993 1.848 -9.612 1.00 94.69 177 THR A N 1
ATOM 1329 C CA . THR A 1 177 ? 13.648 2.382 -10.816 1.00 94.69 177 THR A CA 1
ATOM 1330 C C . THR A 1 177 ? 12.669 2.511 -11.974 1.00 94.69 177 THR A C 1
ATOM 1332 O O . THR A 1 177 ? 12.872 3.337 -12.860 1.00 94.69 177 THR A O 1
ATOM 1335 N N . ARG A 1 178 ? 11.574 1.744 -11.973 1.00 95.25 178 ARG A N 1
ATOM 1336 C CA . ARG A 1 178 ? 10.529 1.863 -12.991 1.00 95.25 178 ARG A CA 1
ATOM 1337 C C . ARG A 1 178 ? 9.169 1.422 -12.471 1.00 95.25 178 ARG A C 1
ATOM 1339 O O . ARG A 1 178 ? 9.070 0.449 -11.732 1.00 95.25 178 ARG A O 1
ATOM 1346 N N . VAL A 1 179 ? 8.133 2.118 -12.917 1.00 96.00 179 VAL A N 1
ATOM 1347 C CA . VAL A 1 179 ? 6.746 1.651 -12.890 1.00 96.00 179 VAL A CA 1
ATOM 1348 C C . VAL A 1 179 ? 6.359 1.312 -14.325 1.00 96.00 179 VAL A C 1
ATOM 1350 O O . VAL A 1 179 ? 6.576 2.116 -15.229 1.00 96.00 179 VAL A O 1
ATOM 1353 N N . GLU A 1 180 ? 5.845 0.111 -14.539 1.00 95.81 180 GLU A N 1
ATOM 1354 C CA . GLU A 1 180 ? 5.297 -0.353 -15.812 1.00 95.81 180 GLU A CA 1
ATOM 1355 C C . GLU A 1 180 ? 3.802 -0.582 -15.634 1.00 95.81 180 GLU A C 1
ATOM 1357 O O . GLU A 1 180 ? 3.405 -1.444 -14.858 1.00 95.81 180 GLU A O 1
ATOM 1362 N N . ASN A 1 181 ? 2.989 0.199 -16.330 1.00 94.88 181 ASN A N 1
ATOM 1363 C CA . ASN A 1 181 ? 1.540 0.073 -16.372 1.00 94.88 181 ASN A CA 1
ATOM 1364 C C . ASN A 1 181 ? 1.116 -0.915 -17.481 1.00 94.88 181 ASN A C 1
ATOM 1366 O O . ASN A 1 181 ? 1.932 -1.288 -18.337 1.00 94.88 181 ASN A O 1
ATOM 1370 N N . PRO A 1 182 ? -0.170 -1.313 -17.520 1.00 94.56 182 PRO A N 1
ATOM 1371 C CA . PRO A 1 182 ? -0.719 -2.099 -18.618 1.00 94.56 182 PRO A CA 1
ATOM 1372 C C . PRO A 1 182 ? -0.390 -1.519 -19.999 1.00 94.56 182 PRO A C 1
ATOM 1374 O O . PRO A 1 182 ? -0.386 -0.306 -20.193 1.00 94.56 182 PRO A O 1
ATOM 1377 N N . GLY A 1 183 ? -0.134 -2.398 -20.972 1.00 89.94 183 GLY A N 1
ATOM 1378 C CA . GLY A 1 183 ? 0.263 -1.993 -22.326 1.00 89.94 183 GLY A CA 1
ATOM 1379 C C . GLY A 1 183 ? 1.742 -1.618 -22.469 1.00 89.94 183 GLY A C 1
ATOM 1380 O O . GLY A 1 183 ? 2.103 -0.996 -23.461 1.00 89.94 183 GLY A O 1
ATOM 1381 N N . SER A 1 184 ? 2.588 -1.995 -21.501 1.00 87.81 184 SER A N 1
ATOM 1382 C CA . SER A 1 184 ? 4.025 -1.672 -21.470 1.00 87.81 184 SER A CA 1
ATOM 1383 C C . SER A 1 184 ? 4.323 -0.168 -21.413 1.00 87.81 184 SER A C 1
ATOM 1385 O O . SER A 1 184 ? 5.410 0.276 -21.780 1.00 87.81 184 SER A O 1
ATOM 1387 N N . ASP A 1 185 ? 3.375 0.610 -20.891 1.00 91.12 185 ASP A N 1
ATOM 1388 C CA . ASP A 1 185 ? 3.532 2.031 -20.593 1.00 91.12 185 ASP A CA 1
ATOM 1389 C C . ASP A 1 185 ? 4.479 2.189 -19.396 1.00 91.12 185 ASP A C 1
ATOM 1391 O O . ASP A 1 185 ? 4.158 1.800 -18.274 1.00 91.12 185 ASP A O 1
ATOM 1395 N N . THR A 1 186 ? 5.688 2.710 -19.623 1.00 93.06 186 THR A N 1
ATOM 1396 C CA . THR A 1 186 ? 6.724 2.761 -18.580 1.00 93.06 186 THR A CA 1
ATOM 1397 C C . THR A 1 186 ? 7.062 4.177 -18.149 1.00 93.06 186 THR A C 1
ATOM 1399 O O . THR A 1 186 ? 7.251 5.077 -18.958 1.00 93.06 186 THR A O 1
ATOM 1402 N N . THR A 1 187 ? 7.236 4.357 -16.843 1.00 92.12 187 THR A N 1
ATOM 1403 C CA . THR A 1 187 ? 7.861 5.540 -16.251 1.00 92.12 187 THR A CA 1
ATOM 1404 C C . THR A 1 187 ? 9.111 5.102 -15.500 1.00 92.12 187 THR A C 1
ATOM 1406 O O . THR A 1 187 ? 9.034 4.255 -14.612 1.00 92.12 187 THR A O 1
ATOM 1409 N N . SER A 1 188 ? 10.276 5.644 -15.859 1.00 92.88 188 SER A N 1
ATOM 1410 C CA . SER A 1 188 ? 11.567 5.290 -15.247 1.00 92.88 188 SER A CA 1
ATOM 1411 C C . SER A 1 188 ? 12.143 6.442 -14.427 1.00 92.88 188 SER A C 1
ATOM 1413 O O . SER A 1 188 ? 11.996 7.611 -14.783 1.00 92.88 188 SER A O 1
ATOM 1415 N N . TYR A 1 189 ? 12.847 6.099 -13.356 1.00 92.19 189 TYR A N 1
ATOM 1416 C CA . TYR A 1 189 ? 13.426 7.025 -12.393 1.00 92.19 189 TYR A CA 1
ATOM 1417 C C . TYR A 1 189 ? 14.936 6.821 -12.318 1.00 92.19 189 TYR A C 1
ATOM 1419 O O . TYR A 1 189 ? 15.405 5.686 -12.225 1.00 92.19 189 TYR A O 1
ATOM 1427 N N . SER A 1 190 ? 15.693 7.914 -12.325 1.00 90.50 190 SER A N 1
ATOM 1428 C CA . SER A 1 190 ? 17.129 7.894 -12.054 1.00 90.50 190 SER A CA 1
ATOM 1429 C C . SER A 1 190 ? 17.432 8.595 -10.741 1.00 90.50 190 SER A C 1
ATOM 1431 O O . SER A 1 190 ? 16.684 9.461 -10.274 1.00 90.50 190 SER A O 1
ATOM 1433 N N . TYR A 1 191 ? 18.541 8.189 -10.139 1.00 89.12 191 TYR A N 1
ATOM 1434 C CA . TYR A 1 191 ? 18.994 8.720 -8.870 1.00 89.12 191 TYR A CA 1
ATOM 1435 C C . TYR A 1 191 ? 20.422 9.224 -9.006 1.00 89.12 191 TYR A C 1
ATOM 1437 O O . TYR A 1 191 ? 21.279 8.536 -9.566 1.00 89.12 191 TYR A O 1
ATOM 1445 N N . ALA A 1 192 ? 20.695 10.366 -8.382 1.00 86.88 192 ALA A N 1
ATOM 1446 C CA . ALA A 1 192 ? 22.050 10.860 -8.242 1.00 86.88 192 ALA A CA 1
ATOM 1447 C C . ALA A 1 192 ? 22.885 9.872 -7.407 1.00 86.88 192 ALA A C 1
ATOM 1449 O O . ALA A 1 192 ? 22.342 9.178 -6.532 1.00 86.88 192 ALA A O 1
ATOM 1450 N N . PRO A 1 193 ? 24.223 9.869 -7.567 1.00 83.12 193 PRO A N 1
ATOM 1451 C CA . PRO A 1 193 ? 25.119 9.066 -6.732 1.00 83.12 193 PRO A CA 1
ATOM 1452 C C . PRO A 1 193 ? 24.919 9.305 -5.228 1.00 83.12 193 PRO A C 1
ATOM 1454 O O . PRO A 1 193 ? 25.089 8.401 -4.416 1.00 83.12 193 PRO A O 1
ATOM 1457 N N . THR A 1 194 ? 24.493 10.515 -4.853 1.00 81.31 194 THR A N 1
ATOM 1458 C CA . THR A 1 194 ? 24.202 10.921 -3.472 1.00 81.31 194 THR A CA 1
ATOM 1459 C C . THR A 1 194 ? 22.873 10.389 -2.923 1.00 81.31 194 THR A C 1
ATOM 1461 O O . THR A 1 194 ? 22.582 10.595 -1.746 1.00 81.31 194 THR A O 1
ATOM 1464 N N . GLY A 1 195 ? 22.057 9.699 -3.729 1.00 82.44 195 GLY A N 1
ATOM 1465 C CA . GLY A 1 195 ? 20.801 9.084 -3.291 1.00 82.44 195 GLY A CA 1
ATOM 1466 C C . GLY A 1 195 ? 19.474 9.679 -3.793 1.00 82.44 195 GLY A C 1
ATOM 1467 O O . GLY A 1 195 ? 18.553 8.883 -3.973 1.00 82.44 195 GLY A O 1
ATOM 1468 N N . PRO A 1 196 ? 19.305 11.001 -4.000 1.00 86.25 196 PRO A N 1
ATOM 1469 C CA . PRO A 1 196 ? 18.012 11.569 -4.379 1.00 86.25 196 PRO A CA 1
ATOM 1470 C C . PRO A 1 196 ? 17.670 11.300 -5.848 1.00 86.25 196 PRO A C 1
ATOM 1472 O O . PRO A 1 196 ? 18.562 11.057 -6.658 1.00 86.25 196 PRO A O 1
ATOM 1475 N N . LEU A 1 197 ? 16.380 11.383 -6.187 1.00 87.44 197 LEU A N 1
ATOM 1476 C CA . LEU A 1 197 ? 15.915 11.391 -7.577 1.00 87.44 197 LEU A CA 1
ATOM 1477 C C . LEU A 1 197 ? 16.539 12.572 -8.327 1.00 87.44 197 LEU A C 1
ATOM 1479 O O . LEU A 1 197 ? 16.475 13.705 -7.850 1.00 87.44 197 LEU A O 1
ATOM 1483 N N . ASP A 1 198 ? 17.114 12.316 -9.498 1.00 88.75 198 ASP A N 1
ATOM 1484 C CA . ASP A 1 198 ? 17.729 13.349 -10.341 1.00 88.75 198 ASP A CA 1
ATOM 1485 C C . ASP A 1 198 ? 17.198 13.376 -11.778 1.00 88.75 198 ASP A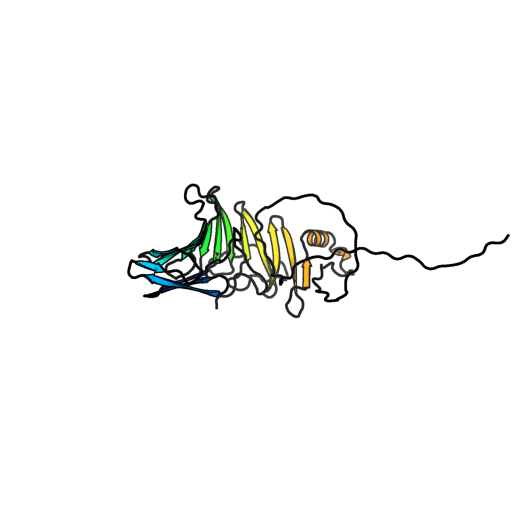 C 1
ATOM 1487 O O . ASP A 1 198 ? 17.443 14.346 -12.507 1.00 88.75 198 ASP A O 1
ATOM 1491 N N . GLY A 1 199 ? 16.392 12.380 -12.145 1.00 84.88 199 GLY A N 1
ATOM 1492 C CA . GLY A 1 199 ? 15.754 12.293 -13.444 1.00 84.88 199 GLY A CA 1
ATOM 1493 C C . GLY A 1 199 ? 14.487 11.447 -13.430 1.00 84.88 199 GLY A C 1
ATOM 1494 O O . GLY A 1 199 ? 14.296 10.533 -12.624 1.00 84.88 199 GLY A O 1
ATOM 1495 N N . LEU A 1 200 ? 13.608 11.800 -14.359 1.00 90.56 200 LEU A N 1
ATOM 1496 C CA . LEU A 1 200 ? 12.366 11.112 -14.668 1.00 90.56 200 LEU A CA 1
ATOM 1497 C C . LEU A 1 200 ? 12.284 10.960 -16.185 1.00 90.56 200 LEU A C 1
ATOM 1499 O O . LEU A 1 200 ? 12.519 11.926 -16.919 1.00 90.56 200 LEU A O 1
ATOM 1503 N N . ARG A 1 201 ? 11.913 9.765 -16.635 1.00 89.12 201 ARG A N 1
ATOM 1504 C CA . ARG A 1 201 ? 11.501 9.492 -18.009 1.00 89.12 201 ARG A CA 1
ATOM 1505 C C . ARG A 1 201 ? 10.061 9.015 -17.986 1.00 89.12 201 ARG A C 1
ATOM 1507 O O . ARG A 1 201 ? 9.793 7.944 -17.449 1.00 89.12 201 ARG A O 1
ATOM 1514 N N . ASP A 1 202 ? 9.165 9.837 -18.515 1.00 86.44 202 ASP A N 1
ATOM 1515 C CA . ASP A 1 202 ? 7.771 9.458 -18.730 1.00 86.44 202 ASP A CA 1
ATOM 1516 C C . ASP A 1 202 ? 7.640 8.521 -19.936 1.00 86.44 202 ASP A C 1
ATOM 1518 O O . ASP A 1 202 ? 8.621 8.224 -20.628 1.00 86.44 202 ASP A O 1
ATOM 1522 N N . SER A 1 203 ? 6.428 8.037 -20.172 1.00 83.19 203 SER A N 1
ATOM 1523 C CA . SER A 1 203 ? 6.183 7.064 -21.224 1.00 83.19 203 SER A CA 1
ATOM 1524 C C . SER A 1 203 ? 6.342 7.619 -22.625 1.00 83.19 203 SER A C 1
ATOM 1526 O O . SER A 1 203 ? 6.941 6.954 -23.460 1.00 83.19 203 SER A O 1
ATOM 1528 N N . ALA A 1 204 ? 5.947 8.870 -22.865 1.00 78.25 204 ALA A N 1
ATOM 1529 C CA . ALA A 1 204 ? 6.197 9.517 -24.148 1.00 78.25 204 ALA A CA 1
ATOM 1530 C C . ALA A 1 204 ? 7.703 9.538 -24.464 1.00 78.25 204 ALA A C 1
ATOM 1532 O O . ALA A 1 204 ? 8.122 9.157 -25.556 1.00 78.25 204 ALA A O 1
ATOM 1533 N N . ALA A 1 205 ? 8.540 9.929 -23.499 1.00 75.12 205 ALA A N 1
ATOM 1534 C CA . ALA A 1 205 ? 9.989 9.895 -23.658 1.00 75.12 205 ALA A CA 1
ATOM 1535 C C . ALA A 1 205 ? 10.548 8.462 -23.763 1.00 75.12 205 ALA A C 1
ATOM 1537 O O . ALA A 1 205 ? 11.558 8.257 -24.438 1.00 75.12 205 ALA A O 1
ATOM 1538 N N . ALA A 1 206 ? 9.924 7.472 -23.119 1.00 74.88 206 ALA A N 1
ATOM 1539 C CA . ALA A 1 206 ? 10.300 6.064 -23.240 1.00 74.88 206 ALA A CA 1
ATOM 1540 C C . ALA A 1 206 ? 10.007 5.496 -24.642 1.00 74.88 206 ALA A C 1
ATOM 1542 O O . ALA A 1 206 ? 10.866 4.808 -25.198 1.00 74.88 206 ALA A O 1
ATOM 1543 N N . ASP A 1 207 ? 8.869 5.846 -25.241 1.00 73.94 207 ASP A N 1
ATOM 1544 C CA . ASP A 1 207 ? 8.474 5.419 -26.588 1.00 73.94 207 ASP A CA 1
ATOM 1545 C C . ASP A 1 207 ? 9.427 5.974 -27.649 1.00 73.94 207 ASP A C 1
ATOM 1547 O O . ASP A 1 207 ? 9.952 5.229 -28.481 1.00 73.94 207 ASP A O 1
ATOM 1551 N N . TRP A 1 208 ? 9.753 7.270 -27.562 1.00 65.19 208 TRP A N 1
ATOM 1552 C CA . TRP A 1 208 ? 10.789 7.882 -28.401 1.00 65.19 208 TRP A CA 1
ATOM 1553 C C . TRP A 1 208 ? 12.129 7.153 -28.270 1.00 65.19 208 TRP A C 1
ATOM 1555 O O . TRP A 1 208 ? 12.829 6.921 -29.256 1.00 65.19 208 TRP A O 1
ATOM 1565 N N . VAL A 1 209 ? 12.478 6.753 -27.045 1.00 68.44 209 VAL A N 1
ATOM 1566 C CA . VAL A 1 209 ? 13.719 6.042 -26.751 1.00 68.44 209 VAL A CA 1
ATOM 1567 C C . VAL A 1 209 ? 13.750 4.632 -27.354 1.00 68.44 209 VAL A C 1
ATOM 1569 O O . VAL A 1 209 ? 14.820 4.184 -27.779 1.00 68.44 209 VAL A O 1
ATOM 1572 N N . ALA A 1 210 ? 12.617 3.936 -27.388 1.00 69.44 210 ALA A N 1
ATOM 1573 C CA . ALA A 1 210 ? 12.505 2.600 -27.961 1.00 69.44 210 ALA A CA 1
ATOM 1574 C C . ALA A 1 210 ? 12.593 2.617 -29.497 1.00 69.44 210 ALA A C 1
ATOM 1576 O O . ALA A 1 210 ? 13.209 1.728 -30.082 1.00 69.44 210 ALA A O 1
ATOM 1577 N N . ILE A 1 211 ? 12.027 3.645 -30.138 1.00 68.25 211 ILE A N 1
ATOM 1578 C CA . ILE A 1 211 ? 12.022 3.794 -31.600 1.00 68.25 211 ILE A CA 1
ATOM 1579 C C . ILE A 1 211 ? 13.407 4.204 -32.133 1.00 68.25 211 ILE A C 1
ATOM 1581 O O . ILE A 1 211 ? 13.809 3.743 -33.199 1.00 68.25 211 ILE A O 1
ATOM 1585 N N . ASP A 1 212 ? 14.161 5.022 -31.388 1.00 64.94 212 ASP A N 1
ATOM 1586 C CA . ASP A 1 212 ? 15.412 5.635 -31.861 1.00 64.94 212 ASP A CA 1
ATOM 1587 C C . ASP A 1 212 ? 16.674 5.156 -31.112 1.00 64.94 212 ASP A C 1
ATOM 1589 O O . ASP A 1 212 ? 17.519 5.933 -30.660 1.00 64.94 212 ASP A O 1
ATOM 1593 N N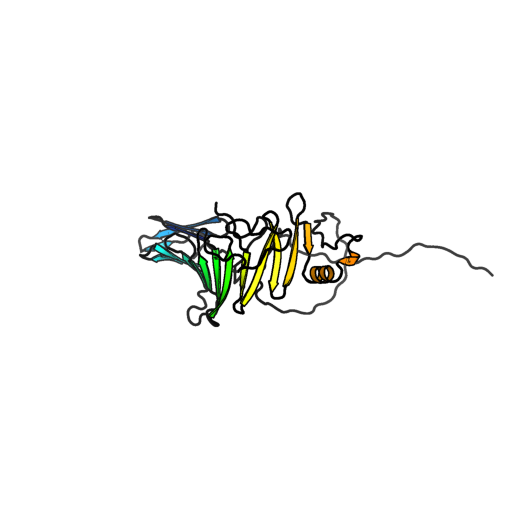 . ALA A 1 213 ? 16.811 3.841 -30.924 1.00 60.34 213 ALA A N 1
ATOM 1594 C CA . ALA A 1 213 ? 17.966 3.272 -30.222 1.00 60.34 213 ALA A CA 1
ATOM 1595 C C . ALA A 1 213 ? 19.304 3.513 -30.958 1.00 60.34 213 ALA A C 1
ATOM 1597 O O . ALA A 1 213 ? 20.344 3.656 -30.313 1.00 60.34 213 ALA A O 1
ATOM 1598 N N . ALA A 1 214 ? 19.280 3.588 -32.294 1.00 56.19 214 ALA A N 1
ATOM 1599 C CA . ALA A 1 214 ? 20.474 3.676 -33.139 1.00 56.19 214 ALA A CA 1
ATOM 1600 C C . ALA A 1 214 ? 21.145 5.064 -33.134 1.00 56.19 214 ALA A C 1
ATOM 1602 O O . ALA A 1 214 ? 22.371 5.139 -33.201 1.00 56.19 214 ALA A O 1
ATOM 1603 N N . ASN A 1 215 ? 20.387 6.158 -32.988 1.00 57.16 215 ASN A N 1
ATOM 1604 C CA . ASN A 1 215 ? 20.946 7.518 -33.010 1.00 57.16 215 ASN A CA 1
ATOM 1605 C C . ASN A 1 215 ? 21.432 8.013 -31.629 1.00 57.16 215 ASN A C 1
ATOM 1607 O O . ASN A 1 215 ? 21.959 9.120 -31.506 1.00 57.16 215 ASN A O 1
ATOM 1611 N N . ARG A 1 216 ? 21.320 7.189 -30.572 1.00 58.66 216 ARG A N 1
ATOM 1612 C CA . ARG A 1 216 ? 21.682 7.567 -29.191 1.00 58.66 216 ARG A CA 1
ATOM 1613 C C . ARG A 1 216 ? 23.179 7.486 -28.875 1.00 58.66 216 ARG A C 1
ATOM 1615 O O . ARG A 1 216 ? 23.621 8.106 -27.914 1.00 58.66 216 ARG A O 1
ATOM 1622 N N . ALA A 1 217 ? 23.986 6.781 -29.668 1.00 50.00 217 ALA A N 1
ATOM 1623 C CA . ALA A 1 217 ? 25.405 6.560 -29.357 1.00 50.00 217 ALA A CA 1
ATOM 1624 C C . ALA A 1 217 ? 26.272 7.846 -29.294 1.00 50.00 217 ALA A C 1
ATOM 1626 O O . ALA A 1 217 ? 27.433 7.765 -28.902 1.00 50.00 217 ALA A O 1
ATOM 1627 N N . GLY A 1 218 ? 25.726 9.024 -29.636 1.00 45.53 218 GLY A N 1
ATOM 1628 C CA . GLY A 1 218 ? 26.437 10.309 -29.604 1.00 45.53 218 GLY A CA 1
ATOM 1629 C C . GLY A 1 218 ? 25.675 11.508 -29.021 1.00 45.53 218 GLY A C 1
ATOM 1630 O O . GLY A 1 218 ? 26.221 12.608 -29.030 1.00 45.53 218 GLY A O 1
ATOM 1631 N N . HIS A 1 219 ? 24.450 11.341 -28.504 1.00 44.00 219 HIS A N 1
ATOM 1632 C CA . HIS A 1 219 ? 23.632 12.459 -28.012 1.00 44.00 219 HIS A CA 1
ATOM 1633 C C . HIS A 1 219 ? 23.165 12.219 -26.571 1.00 44.00 219 HIS A C 1
ATOM 1635 O O . HIS A 1 219 ? 22.592 11.177 -26.257 1.00 44.00 219 HIS A O 1
ATOM 1641 N N . GLY A 1 220 ? 23.436 13.186 -25.687 1.00 47.62 220 GLY A N 1
ATOM 1642 C CA . GLY A 1 220 ? 23.054 13.131 -24.274 1.00 47.62 220 GLY A CA 1
ATOM 1643 C C . GLY A 1 220 ? 21.556 12.881 -24.094 1.00 47.62 220 GLY A C 1
ATOM 1644 O O . GLY A 1 220 ? 20.726 13.471 -24.782 1.00 47.62 220 GLY A O 1
ATOM 1645 N N . GLU A 1 221 ? 21.219 11.976 -23.179 1.00 51.81 221 GLU A N 1
ATOM 1646 C CA . GLU A 1 221 ? 19.853 11.507 -22.966 1.00 51.81 221 GLU A CA 1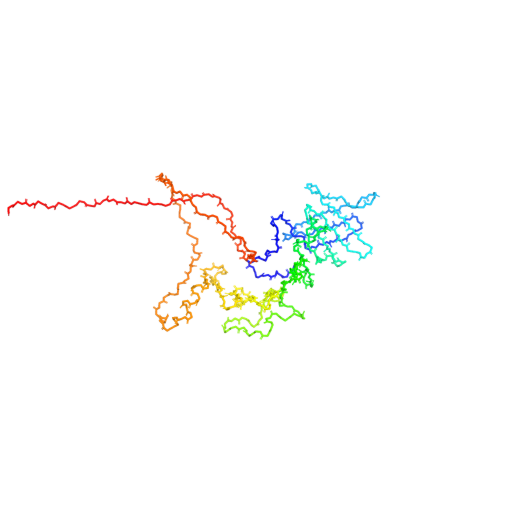
ATOM 1647 C C . GLU A 1 221 ? 18.962 12.632 -22.409 1.00 51.81 221 GLU A C 1
ATOM 1649 O O . GLU A 1 221 ? 19.320 13.296 -21.432 1.00 51.81 221 GLU A O 1
ATOM 1654 N N . LEU A 1 222 ? 17.792 12.861 -23.021 1.00 45.78 222 LEU A N 1
ATOM 1655 C CA . LEU A 1 222 ? 16.808 13.829 -22.529 1.00 45.78 222 LEU A CA 1
ATOM 1656 C C . LEU A 1 222 ? 16.177 13.296 -21.239 1.00 45.78 222 LEU A C 1
ATOM 1658 O O . LEU A 1 222 ? 15.164 12.600 -21.245 1.00 45.78 222 LEU A O 1
ATOM 1662 N N . HIS A 1 223 ? 16.795 13.611 -20.107 1.00 47.81 223 HIS A N 1
ATOM 1663 C CA . HIS A 1 223 ? 16.166 13.504 -18.796 1.00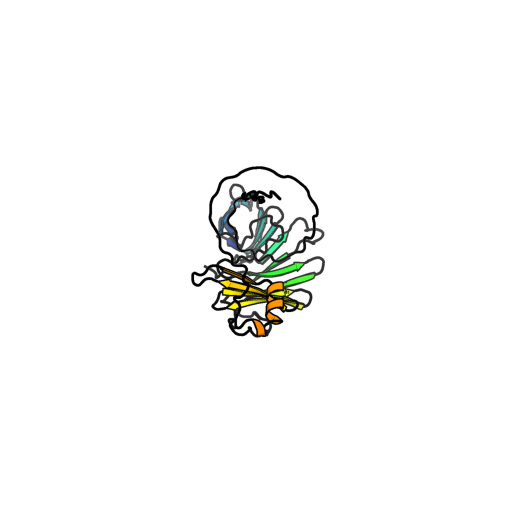 47.81 223 HIS A CA 1
ATOM 1664 C C . HIS A 1 223 ? 15.540 14.851 -18.455 1.00 47.81 223 HIS A C 1
ATOM 1666 O O . HIS A 1 223 ? 16.188 15.894 -18.592 1.00 47.81 223 HIS A O 1
ATOM 1672 N N . ARG A 1 224 ? 14.312 14.863 -17.923 1.00 50.78 224 ARG A N 1
ATOM 1673 C CA . ARG A 1 224 ? 13.866 16.035 -17.165 1.00 50.78 224 ARG A CA 1
ATOM 1674 C C . ARG A 1 224 ? 14.676 16.055 -15.871 1.00 50.78 224 ARG A C 1
ATOM 1676 O O . ARG A 1 224 ? 14.327 15.377 -14.910 1.00 50.78 224 ARG A O 1
ATOM 1683 N N . SER A 1 225 ? 15.784 16.794 -15.870 1.00 47.78 225 SER A N 1
ATOM 1684 C CA . SER A 1 225 ? 16.626 16.924 -14.685 1.00 47.78 225 SER A CA 1
ATOM 1685 C C . SER A 1 225 ? 15.872 17.706 -13.615 1.00 47.78 225 SER A C 1
ATOM 1687 O O . SER A 1 225 ? 15.507 18.867 -13.815 1.00 47.78 225 SER A O 1
ATOM 1689 N N . LEU A 1 226 ? 15.637 17.077 -12.467 1.00 51.38 226 LEU A N 1
ATOM 1690 C CA . LEU A 1 226 ? 14.989 17.708 -11.319 1.00 51.38 226 LEU A CA 1
ATOM 1691 C C . LEU A 1 226 ? 16.020 18.534 -10.528 1.00 51.38 226 LEU A C 1
ATOM 1693 O O . LEU A 1 226 ? 16.248 18.315 -9.342 1.00 51.38 226 LEU A O 1
ATOM 1697 N N . ARG A 1 227 ? 16.699 19.485 -11.181 1.00 45.38 227 ARG A N 1
ATOM 1698 C CA . ARG A 1 227 ? 17.613 20.408 -10.491 1.00 45.38 227 ARG A CA 1
ATOM 1699 C C . ARG A 1 227 ? 16.809 21.539 -9.854 1.00 45.38 227 ARG A C 1
ATOM 1701 O O . ARG A 1 227 ? 16.284 22.405 -10.546 1.00 45.38 227 ARG A O 1
ATOM 1708 N N . ARG A 1 228 ? 16.747 21.557 -8.519 1.00 40.59 228 ARG A N 1
ATOM 1709 C CA . ARG A 1 228 ? 16.245 22.694 -7.729 1.00 40.59 228 ARG A CA 1
ATOM 1710 C C . ARG A 1 228 ? 17.206 23.878 -7.918 1.00 40.59 228 ARG A C 1
ATOM 1712 O O . ARG A 1 228 ? 18.255 23.933 -7.285 1.00 40.59 228 ARG A O 1
ATOM 1719 N N . THR A 1 229 ? 16.889 24.818 -8.802 1.00 37.41 229 THR A N 1
ATOM 1720 C CA . THR A 1 229 ? 17.629 26.084 -8.893 1.00 37.41 229 THR A CA 1
ATOM 1721 C C . THR A 1 229 ? 17.080 27.060 -7.858 1.00 37.41 229 THR A C 1
ATOM 1723 O O . THR A 1 229 ? 16.035 27.666 -8.074 1.00 37.41 229 THR A O 1
ATOM 1726 N N . HIS A 1 230 ? 17.776 27.221 -6.733 1.00 31.20 230 HIS A N 1
ATOM 1727 C CA . HIS A 1 230 ? 17.573 28.367 -5.847 1.00 31.20 230 HIS A CA 1
ATOM 1728 C C . HIS A 1 230 ? 18.352 29.551 -6.438 1.00 31.20 230 HIS A C 1
ATOM 1730 O O . HIS A 1 230 ? 19.581 29.575 -6.381 1.00 31.20 230 HIS A O 1
ATOM 1736 N N . ARG A 1 231 ? 17.663 30.520 -7.048 1.00 30.31 231 ARG A N 1
ATOM 1737 C CA . ARG A 1 231 ? 18.233 31.849 -7.308 1.00 30.31 231 ARG A CA 1
ATOM 1738 C C . ARG A 1 231 ? 17.146 32.904 -7.136 1.00 30.31 231 ARG A C 1
ATOM 1740 O O . ARG A 1 231 ? 16.166 32.924 -7.867 1.00 30.31 231 ARG A O 1
ATOM 1747 N N . GLU A 1 232 ? 17.343 33.723 -6.120 1.00 30.41 232 GLU A N 1
ATOM 1748 C CA . GLU A 1 232 ? 16.492 34.815 -5.660 1.00 30.41 232 GLU A CA 1
ATOM 1749 C C . GLU A 1 232 ? 16.591 36.034 -6.590 1.00 30.41 232 GLU A C 1
ATOM 1751 O O . GLU A 1 232 ? 17.705 36.402 -6.967 1.00 30.41 232 GLU A O 1
ATOM 1756 N N . GLN A 1 233 ? 15.458 36.652 -6.960 1.00 27.64 233 GLN A N 1
ATOM 1757 C CA . GLN A 1 233 ? 15.391 38.035 -7.468 1.00 27.64 233 GLN A CA 1
ATOM 1758 C C . GLN A 1 233 ? 13.946 38.596 -7.470 1.00 27.64 233 GLN A C 1
ATOM 1760 O O . GLN A 1 233 ? 12.998 37.895 -7.810 1.00 27.64 233 GLN A O 1
ATOM 1765 N N . ALA A 1 234 ? 13.820 39.862 -7.047 1.00 26.61 234 ALA A N 1
ATOM 1766 C CA . ALA A 1 234 ? 12.617 40.623 -6.657 1.00 26.61 234 ALA A CA 1
ATOM 1767 C C . ALA A 1 234 ? 11.669 41.063 -7.819 1.00 26.61 234 ALA A C 1
ATOM 1769 O O . ALA A 1 234 ? 12.065 40.968 -8.982 1.00 26.61 234 ALA A O 1
ATOM 1770 N N . PRO A 1 235 ? 10.428 41.552 -7.541 1.00 29.91 235 PRO A N 1
ATOM 1771 C CA . PRO A 1 235 ? 9.328 41.609 -8.517 1.00 29.91 235 PRO A CA 1
ATOM 1772 C C . PRO A 1 235 ? 9.124 42.972 -9.215 1.00 29.91 235 PRO A C 1
ATOM 1774 O O . PRO A 1 235 ? 9.351 44.027 -8.627 1.00 29.91 235 PRO A O 1
ATOM 1777 N N . GLY A 1 236 ? 8.592 42.939 -10.448 1.00 27.22 236 GLY A N 1
ATOM 1778 C CA . GLY A 1 236 ? 8.152 44.109 -11.224 1.00 27.22 236 GLY A CA 1
ATOM 1779 C C . GLY A 1 236 ? 7.061 43.785 -12.266 1.00 27.22 236 GLY A C 1
ATOM 1780 O O . GLY A 1 236 ? 7.360 43.331 -13.360 1.00 27.22 236 GLY A O 1
ATOM 1781 N N . GLU A 1 237 ? 5.809 43.993 -11.845 1.00 28.81 237 GLU A N 1
ATOM 1782 C CA . GLU A 1 237 ? 4.536 44.365 -12.512 1.00 28.81 237 GLU A CA 1
ATOM 1783 C C . GLU A 1 237 ? 4.095 43.950 -13.955 1.00 28.81 237 GLU A C 1
ATOM 1785 O O . GLU A 1 237 ? 4.675 44.341 -14.961 1.00 28.81 237 GLU A O 1
ATOM 1790 N N . ARG A 1 238 ? 2.848 43.413 -13.975 1.00 28.16 238 ARG A N 1
ATOM 1791 C CA . ARG A 1 238 ? 1.666 43.640 -14.868 1.00 28.16 238 ARG A CA 1
ATOM 1792 C C . ARG A 1 238 ? 1.476 42.893 -16.214 1.00 28.16 238 ARG A C 1
ATOM 1794 O O . ARG A 1 238 ? 2.185 43.114 -17.182 1.00 28.16 238 ARG A O 1
ATOM 1801 N N . GLY A 1 239 ? 0.336 42.175 -16.315 1.00 25.25 239 GLY A N 1
ATOM 1802 C CA . GLY A 1 239 ? -0.357 41.845 -17.582 1.00 25.25 239 GLY A CA 1
ATOM 1803 C C . GLY A 1 239 ? -1.367 40.674 -17.520 1.00 25.25 239 GLY A C 1
ATOM 1804 O O . GLY A 1 239 ? -0.973 39.516 -17.430 1.00 25.25 239 GLY A O 1
ATOM 1805 N N . LEU A 1 240 ? -2.673 40.971 -17.564 1.00 26.80 240 LEU A N 1
ATOM 1806 C CA . LEU A 1 240 ? -3.840 40.100 -17.280 1.00 26.80 240 LEU A CA 1
ATOM 1807 C C . LEU A 1 240 ? -4.433 39.353 -18.515 1.00 26.80 240 LEU A C 1
ATOM 1809 O O . LEU A 1 240 ? -4.307 39.886 -19.613 1.00 26.80 240 LEU A O 1
ATOM 1813 N N . ARG A 1 241 ? -5.205 38.255 -18.275 1.00 25.36 241 ARG A N 1
ATOM 1814 C CA . ARG A 1 241 ? -6.246 37.529 -19.104 1.00 25.36 241 ARG A CA 1
ATOM 1815 C C . ARG A 1 241 ? -5.870 36.083 -19.514 1.00 25.36 241 ARG A C 1
ATOM 1817 O O . ARG A 1 241 ? -4.692 35.844 -19.749 1.00 25.36 241 ARG A O 1
ATOM 1824 N N . THR A 1 242 ? -6.728 35.050 -19.599 1.00 25.69 242 THR A N 1
ATOM 1825 C CA . THR A 1 242 ? -8.127 34.706 -19.192 1.00 25.69 242 THR A CA 1
ATOM 1826 C C . THR A 1 242 ? -8.249 33.159 -19.172 1.00 25.69 242 THR A C 1
ATOM 1828 O O . THR A 1 242 ? -7.355 32.484 -19.674 1.00 25.69 242 THR A O 1
ATOM 1831 N N . ALA A 1 243 ? -9.318 32.619 -18.573 1.00 27.94 243 ALA A N 1
ATOM 1832 C CA . ALA A 1 243 ? -9.561 31.206 -18.240 1.00 27.94 243 ALA A CA 1
ATOM 1833 C C . ALA A 1 243 ? -10.239 30.344 -19.335 1.00 27.94 243 ALA A C 1
ATOM 1835 O O . ALA A 1 243 ? -11.041 30.888 -20.086 1.00 27.94 243 ALA A O 1
ATOM 1836 N N . SER A 1 244 ? -9.963 29.028 -19.337 1.00 25.91 244 SER A N 1
ATOM 1837 C CA . SER A 1 244 ? -10.839 27.828 -19.514 1.00 25.91 244 SER A CA 1
ATOM 1838 C C . SER A 1 244 ? -9.885 26.596 -19.537 1.00 25.91 244 SER A C 1
ATOM 1840 O O . SER A 1 244 ? -8.711 26.777 -19.848 1.00 25.91 244 SER A O 1
ATOM 1842 N N . ASP A 1 245 ? -10.154 25.351 -19.142 1.00 22.48 245 ASP A N 1
ATOM 1843 C CA . ASP A 1 245 ? -11.345 24.575 -18.808 1.00 22.48 245 ASP A CA 1
ATOM 1844 C C . ASP A 1 245 ? -10.973 23.477 -17.794 1.00 22.48 245 ASP A C 1
ATOM 1846 O O . ASP A 1 245 ? -9.822 23.044 -17.691 1.00 22.48 245 ASP A O 1
ATOM 1850 N N . ALA A 1 246 ? -11.982 23.050 -17.044 1.00 25.02 246 ALA A N 1
ATOM 1851 C CA . ALA A 1 246 ? -11.942 21.993 -16.051 1.00 25.02 246 ALA A CA 1
ATOM 1852 C C . ALA A 1 246 ? -12.020 20.576 -16.663 1.00 25.02 246 ALA A C 1
ATOM 1854 O O . ALA A 1 246 ? -12.434 20.390 -17.803 1.00 25.02 246 ALA A O 1
ATOM 1855 N N . GLU A 1 247 ? -11.738 19.597 -15.792 1.00 25.30 247 GLU A N 1
ATOM 1856 C CA . GLU A 1 247 ? -12.379 18.271 -15.727 1.00 25.30 247 GLU A CA 1
ATOM 1857 C C . GLU A 1 247 ? -11.645 17.064 -16.354 1.00 25.30 247 GLU A C 1
ATOM 1859 O O . GLU A 1 247 ? -11.571 16.896 -17.569 1.00 25.30 247 GLU A O 1
ATOM 1864 N N . ARG A 1 248 ? -11.158 16.168 -15.471 1.00 26.19 248 ARG A N 1
ATOM 1865 C CA . ARG A 1 248 ? -11.363 14.699 -15.494 1.00 26.19 248 ARG A CA 1
ATOM 1866 C C . ARG A 1 248 ? -10.659 14.047 -14.296 1.00 26.19 248 ARG A C 1
ATOM 1868 O O . ARG A 1 248 ? -9.441 13.894 -14.275 1.00 26.19 248 ARG A O 1
ATOM 1875 N N . VAL A 1 249 ? -11.456 13.662 -13.299 1.00 28.86 249 VAL A N 1
ATOM 1876 C CA . VAL A 1 249 ? -11.054 12.823 -12.163 1.00 28.86 249 VAL A CA 1
ATOM 1877 C C . VAL A 1 249 ? -11.240 11.363 -12.568 1.00 28.86 249 VAL A C 1
ATOM 1879 O O . VAL A 1 249 ? -12.344 10.943 -12.902 1.00 28.86 249 VAL A O 1
ATOM 1882 N N . ALA A 1 250 ? -10.157 10.593 -12.540 1.00 23.77 250 ALA A N 1
ATOM 1883 C CA . ALA A 1 250 ? -10.197 9.138 -12.531 1.00 23.77 250 ALA A CA 1
ATOM 1884 C C . ALA A 1 250 ? -9.135 8.658 -11.542 1.00 23.77 250 ALA A C 1
ATOM 1886 O O . ALA A 1 250 ? -7.995 9.125 -11.581 1.00 23.77 250 ALA A O 1
ATOM 1887 N N . ALA A 1 251 ? -9.546 7.772 -10.638 1.00 25.22 251 ALA A N 1
ATOM 1888 C CA . ALA A 1 251 ? -8.744 7.219 -9.559 1.00 25.22 251 ALA A CA 1
ATOM 1889 C C . ALA A 1 251 ? -7.390 6.697 -10.072 1.00 25.22 251 ALA A C 1
ATOM 1891 O O . ALA A 1 251 ? -7.285 5.614 -10.644 1.00 25.22 251 ALA A O 1
ATOM 1892 N N . ARG A 1 252 ? -6.339 7.491 -9.860 1.00 31.09 252 ARG A N 1
ATOM 1893 C CA . ARG A 1 252 ? -4.948 7.056 -9.943 1.00 31.09 252 ARG A CA 1
ATOM 1894 C C . ARG A 1 252 ? -4.498 6.761 -8.525 1.00 31.09 252 ARG A C 1
ATOM 1896 O O . ARG A 1 252 ? -4.510 7.667 -7.692 1.00 31.09 252 ARG A O 1
ATOM 1903 N N . ALA A 1 253 ? -4.028 5.539 -8.277 1.00 28.56 253 ALA A N 1
ATOM 1904 C CA . ALA A 1 253 ? -3.074 5.312 -7.200 1.00 28.56 253 ALA A CA 1
ATOM 1905 C C . ALA A 1 253 ? -1.884 6.243 -7.476 1.00 28.56 253 ALA A C 1
ATOM 1907 O O . ALA A 1 253 ? -1.075 6.007 -8.372 1.00 28.56 253 ALA A O 1
ATOM 1908 N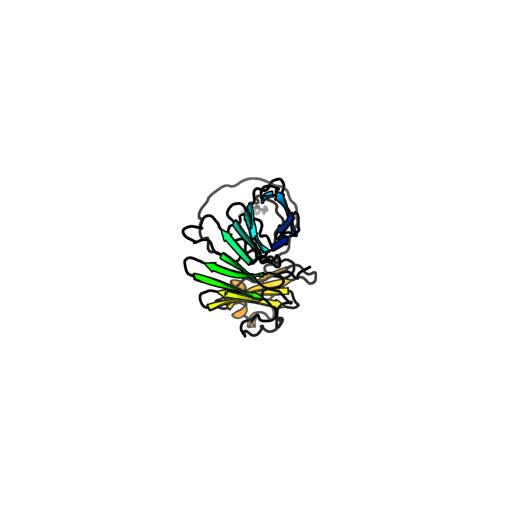 N . SER A 1 254 ? -1.871 7.389 -6.805 1.00 35.06 254 SER A N 1
ATOM 1909 C CA . SER A 1 254 ? -0.919 8.452 -7.085 1.00 35.06 254 SER A CA 1
ATOM 1910 C C . SER A 1 254 ? 0.298 8.202 -6.219 1.00 35.06 254 SER A C 1
ATOM 1912 O O . SER A 1 254 ? 0.289 8.449 -5.014 1.00 35.06 254 SER A O 1
ATOM 1914 N N . LEU A 1 255 ? 1.349 7.670 -6.836 1.00 36.62 255 LEU A N 1
ATOM 1915 C CA . LEU A 1 255 ? 2.643 7.544 -6.193 1.00 36.62 255 LEU A CA 1
ATOM 1916 C C . LEU A 1 255 ? 3.280 8.938 -6.140 1.00 36.62 255 LEU A C 1
ATOM 1918 O O . LEU A 1 255 ? 3.889 9.403 -7.100 1.00 36.62 255 LEU A O 1
ATOM 1922 N N . SER A 1 256 ? 3.049 9.646 -5.036 1.00 35.09 256 SER A N 1
ATOM 1923 C CA . SER A 1 256 ? 3.552 11.003 -4.838 1.00 35.09 256 SER A CA 1
ATOM 1924 C C . SER A 1 256 ? 4.883 10.980 -4.091 1.00 35.09 256 SER A C 1
ATOM 1926 O O . SER A 1 256 ? 5.054 10.263 -3.104 1.00 35.09 256 SER A O 1
ATOM 1928 N N . VAL A 1 257 ? 5.832 11.787 -4.556 1.00 33.12 257 VAL A N 1
ATOM 1929 C CA . VAL A 1 257 ? 7.029 12.156 -3.798 1.00 33.12 257 VAL A CA 1
ATOM 1930 C C . VAL A 1 257 ? 6.659 13.413 -3.022 1.00 33.12 257 VAL A C 1
ATOM 1932 O O . VAL A 1 257 ? 6.301 14.406 -3.648 1.00 33.12 257 VAL A O 1
ATOM 1935 N N . ARG A 1 258 ? 6.731 13.391 -1.682 1.00 29.70 258 ARG A N 1
ATOM 1936 C CA . ARG A 1 258 ? 6.384 14.557 -0.846 1.00 29.70 258 ARG A CA 1
ATOM 1937 C C . ARG A 1 258 ? 7.149 15.812 -1.306 1.00 29.70 258 ARG A C 1
ATOM 1939 O O . ARG A 1 258 ? 8.375 15.841 -1.166 1.00 29.70 258 ARG A O 1
ATOM 1946 N N . PRO A 1 259 ? 6.470 16.870 -1.782 1.00 30.11 259 PRO A N 1
ATOM 1947 C CA . PRO A 1 259 ? 7.063 18.191 -1.913 1.00 30.11 259 PRO A CA 1
ATOM 1948 C C . PRO A 1 259 ? 6.871 18.944 -0.588 1.00 30.11 259 PRO A C 1
ATOM 1950 O O . PRO A 1 259 ? 5.782 18.941 -0.025 1.00 30.11 259 PRO A O 1
ATOM 1953 N N . GLY A 1 260 ? 7.916 19.598 -0.079 1.00 31.36 260 GLY A N 1
ATOM 1954 C CA . GLY A 1 260 ? 7.753 20.578 1.000 1.00 31.36 260 GLY A CA 1
ATOM 1955 C C . GLY A 1 260 ? 6.938 21.778 0.506 1.00 31.36 260 GLY A C 1
ATOM 1956 O O . GLY A 1 260 ? 7.251 22.326 -0.553 1.00 31.36 260 GLY A O 1
ATOM 1957 N N . GLU A 1 261 ? 5.901 22.147 1.256 1.00 29.03 261 GLU A N 1
ATOM 1958 C CA . GLU A 1 261 ? 4.996 23.265 0.984 1.00 29.03 261 GLU A CA 1
ATOM 1959 C C . GLU A 1 261 ? 5.720 24.617 0.918 1.00 29.03 261 GLU A C 1
ATOM 1961 O O . GLU A 1 261 ? 6.501 24.971 1.800 1.00 29.03 261 GLU A O 1
ATOM 1966 N N . SER A 1 262 ? 5.385 25.415 -0.097 1.00 30.97 262 SER A N 1
ATOM 1967 C CA . SER A 1 262 ? 5.138 26.853 0.056 1.00 30.97 262 SER A CA 1
ATOM 1968 C C . SER A 1 262 ? 4.330 27.367 -1.131 1.00 30.97 262 SER A C 1
ATOM 1970 O O . SER A 1 262 ? 4.586 27.044 -2.291 1.00 30.97 262 SER A O 1
ATOM 1972 N N . ASN A 1 263 ? 3.301 28.124 -0.778 1.00 29.02 263 ASN A N 1
ATOM 1973 C CA . ASN A 1 263 ? 2.201 28.582 -1.602 1.00 29.02 263 ASN A CA 1
ATOM 1974 C C . ASN A 1 263 ? 2.595 29.824 -2.435 1.00 29.02 263 ASN A C 1
ATOM 1976 O O . ASN A 1 263 ? 3.327 30.686 -1.962 1.00 29.02 263 ASN A O 1
ATOM 1980 N N . GLN A 1 264 ? 2.008 29.911 -3.634 1.00 29.61 264 GLN A N 1
ATOM 1981 C CA . GLN A 1 264 ? 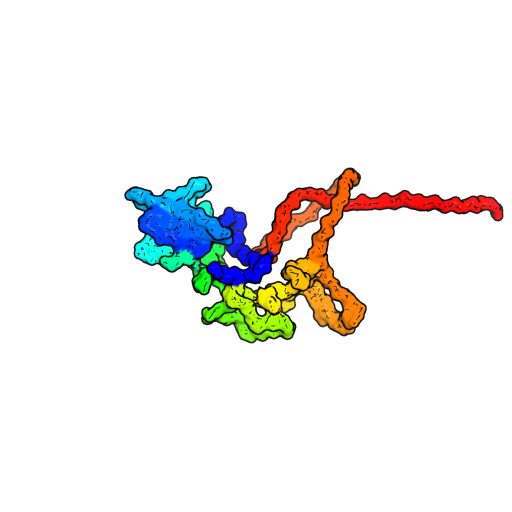1.708 31.111 -4.438 1.00 29.61 264 GLN A CA 1
ATOM 1982 C C . GLN A 1 264 ? 2.785 31.889 -5.252 1.00 29.61 264 GLN A C 1
ATOM 1984 O O . GLN A 1 264 ? 3.551 32.700 -4.749 1.00 29.61 264 GLN A O 1
ATOM 1989 N N . LEU A 1 265 ? 2.596 31.756 -6.583 1.00 31.05 265 LEU A N 1
ATOM 1990 C CA . LEU A 1 265 ? 2.537 32.782 -7.654 1.00 31.05 265 LEU A CA 1
ATOM 1991 C C . LEU A 1 265 ? 3.837 33.345 -8.284 1.00 31.05 265 LEU A C 1
ATOM 1993 O O . LEU A 1 265 ? 4.409 34.320 -7.817 1.00 31.05 265 LEU A O 1
ATOM 1997 N N . CYS A 1 266 ? 4.162 32.848 -9.491 1.00 25.12 266 CYS A N 1
ATOM 1998 C CA . CYS A 1 266 ? 5.015 33.512 -10.494 1.00 25.12 266 CYS A CA 1
ATOM 1999 C C . CYS A 1 266 ? 4.319 33.540 -11.874 1.00 25.12 266 CYS A C 1
ATOM 2001 O O . CYS A 1 266 ? 3.885 32.499 -12.369 1.00 25.12 266 CYS A O 1
ATOM 2003 N N . ARG A 1 267 ? 4.267 34.712 -12.530 1.00 29.94 267 ARG A N 1
ATOM 2004 C CA . ARG A 1 267 ? 4.074 34.860 -13.990 1.00 29.94 267 ARG A CA 1
ATOM 2005 C C . ARG A 1 267 ? 5.304 35.551 -14.593 1.00 29.94 267 ARG A C 1
ATOM 2007 O O . ARG A 1 267 ? 5.785 36.542 -14.054 1.00 29.94 267 ARG A O 1
ATOM 2014 N N . CYS A 1 268 ? 5.771 35.009 -15.717 1.00 32.03 268 CYS A N 1
ATOM 2015 C CA . CYS A 1 268 ? 6.917 35.439 -16.527 1.00 32.03 268 CYS A CA 1
ATOM 2016 C C . CYS A 1 268 ? 6.491 36.348 -17.702 1.00 32.03 268 CYS A C 1
ATOM 2018 O O . CYS A 1 268 ? 5.405 36.139 -18.241 1.00 32.03 268 CYS A O 1
ATOM 2020 N N . GLY A 1 269 ? 7.383 37.231 -18.193 1.00 31.19 269 GLY A N 1
ATOM 2021 C CA . GLY A 1 269 ? 7.336 37.716 -19.592 1.00 31.19 269 GLY A CA 1
ATOM 2022 C C . GLY A 1 269 ? 8.034 39.051 -19.938 1.00 31.19 269 GLY A C 1
ATOM 2023 O O . GLY A 1 269 ? 7.457 40.104 -19.726 1.00 31.19 269 GLY A O 1
ATOM 2024 N N . ARG A 1 270 ? 9.241 38.965 -20.531 1.00 36.91 270 ARG A N 1
ATOM 2025 C CA . ARG A 1 270 ? 10.131 39.967 -21.214 1.00 36.91 270 ARG A CA 1
ATOM 2026 C C . ARG A 1 270 ? 9.485 40.661 -22.458 1.00 36.91 270 ARG A C 1
ATOM 2028 O O . ARG A 1 270 ? 8.446 40.133 -22.849 1.00 36.91 270 ARG A O 1
ATOM 2035 N N . PRO A 1 271 ? 10.050 41.704 -23.164 1.00 36.38 271 PRO A N 1
ATOM 2036 C CA . PRO A 1 271 ? 11.476 41.876 -23.571 1.00 36.38 271 PRO A CA 1
ATOM 2037 C C . PRO A 1 271 ? 12.065 43.310 -23.810 1.00 36.38 271 PRO A C 1
ATOM 2039 O O . PRO A 1 271 ? 11.394 44.328 -23.701 1.00 36.38 271 PRO A O 1
ATOM 2042 N N . HIS A 1 272 ? 13.366 43.341 -24.158 1.00 38.06 272 HIS A N 1
ATOM 2043 C CA . HIS A 1 272 ? 14.181 44.471 -24.665 1.00 38.06 272 HIS A CA 1
ATOM 2044 C C . HIS A 1 272 ? 13.747 44.994 -26.055 1.00 38.06 272 HIS A C 1
ATOM 2046 O O . HIS A 1 272 ? 13.263 44.214 -26.874 1.00 38.06 272 HIS A O 1
ATOM 2052 N N . PRO A 1 273 ? 14.061 46.269 -26.366 1.00 37.19 273 PRO A N 1
ATOM 2053 C CA . PRO A 1 273 ? 14.906 46.608 -27.532 1.00 37.19 273 PRO A CA 1
ATOM 2054 C C . PRO A 1 273 ? 15.938 47.702 -27.152 1.00 37.19 273 PRO A C 1
ATOM 2056 O O . PRO A 1 273 ? 15.786 48.350 -26.123 1.00 37.19 273 PRO A O 1
ATOM 2059 N N . GLY A 1 274 ? 17.022 48.018 -27.854 1.00 33.12 274 GLY A N 1
ATOM 2060 C CA . GLY A 1 274 ? 17.562 47.683 -29.167 1.00 33.12 274 GLY A CA 1
ATOM 2061 C C . GLY A 1 274 ? 18.648 48.739 -29.450 1.00 33.12 274 GLY A C 1
ATOM 2062 O O . GLY A 1 274 ? 18.418 49.928 -29.219 1.00 33.12 274 GLY A O 1
ATOM 2063 N N . ASP A 1 275 ? 19.836 48.301 -29.866 1.00 33.28 275 ASP A N 1
ATOM 2064 C CA . ASP A 1 275 ? 21.001 49.148 -30.142 1.00 33.28 275 ASP A CA 1
ATOM 2065 C C . ASP A 1 275 ? 20.806 50.055 -31.370 1.00 33.28 275 ASP A C 1
ATOM 2067 O O . ASP A 1 275 ? 20.234 49.663 -32.389 1.00 33.28 275 ASP A O 1
ATOM 2071 N N . ARG A 1 276 ? 21.331 51.283 -31.269 1.00 35.72 276 ARG A N 1
ATOM 2072 C CA . ARG A 1 276 ? 21.439 52.280 -32.345 1.00 35.72 276 ARG A CA 1
ATOM 2073 C C . ARG A 1 276 ? 22.632 51.961 -33.249 1.00 35.72 276 ARG A C 1
ATOM 2075 O O . ARG A 1 276 ? 23.763 51.965 -32.775 1.00 35.72 276 ARG A O 1
ATOM 2082 N N . VAL A 1 277 ? 22.405 51.893 -34.561 1.00 39.53 277 VAL A N 1
ATOM 2083 C CA . VAL A 1 277 ? 23.442 52.142 -35.578 1.00 39.53 277 VAL A CA 1
ATOM 2084 C C . VAL A 1 277 ? 22.933 53.214 -36.544 1.00 39.53 277 VAL A C 1
ATOM 2086 O O . VAL A 1 277 ? 21.850 53.093 -37.112 1.00 39.53 277 VAL A O 1
ATOM 2089 N N . ARG A 1 278 ? 23.710 54.299 -36.670 1.00 38.56 278 ARG A N 1
ATOM 2090 C CA . ARG A 1 278 ? 23.557 55.366 -37.669 1.00 38.56 278 ARG A CA 1
ATOM 2091 C C . ARG A 1 278 ? 24.114 54.888 -39.011 1.00 38.56 278 ARG A C 1
ATOM 2093 O O . ARG A 1 278 ? 25.226 54.376 -39.037 1.00 38.56 278 ARG A O 1
ATOM 2100 N N . HIS A 1 279 ? 23.420 55.193 -40.101 1.00 36.56 279 HIS A N 1
ATOM 2101 C CA . HIS A 1 279 ? 24.054 55.456 -41.391 1.00 36.56 279 HIS A CA 1
ATOM 2102 C C . HIS A 1 279 ? 23.333 56.623 -42.071 1.00 36.56 279 HIS A C 1
ATOM 2104 O O . HIS A 1 279 ? 22.127 56.574 -42.303 1.00 36.56 279 HIS A O 1
ATOM 2110 N N . GLU A 1 280 ? 24.092 57.689 -42.318 1.00 37.38 280 GLU A N 1
ATOM 2111 C CA . GLU A 1 280 ? 23.731 58.800 -43.192 1.00 37.38 280 GLU A CA 1
ATOM 2112 C C . GLU A 1 280 ? 23.843 58.338 -44.650 1.00 37.38 280 GLU A C 1
ATOM 2114 O O . GLU A 1 280 ? 24.814 57.678 -45.022 1.00 37.38 280 GLU A O 1
ATOM 2119 N N . GLY A 1 281 ? 22.843 58.682 -45.461 1.00 32.38 281 GLY A N 1
ATOM 2120 C CA . GLY A 1 281 ? 22.882 58.589 -46.915 1.00 32.38 281 GLY A CA 1
ATOM 2121 C C . GLY A 1 281 ? 22.732 59.989 -47.497 1.00 32.38 281 GLY A C 1
ATOM 2122 O O . GLY A 1 281 ? 21.740 60.665 -47.227 1.00 32.38 281 GLY A O 1
ATOM 2123 N N . GLY A 1 282 ? 23.723 60.411 -48.276 1.00 39.78 282 GLY A N 1
ATOM 2124 C CA . GLY A 1 282 ? 23.705 61.626 -49.077 1.00 39.78 282 GLY A CA 1
ATOM 2125 C C . GLY A 1 282 ? 24.353 61.343 -50.429 1.00 39.78 282 GLY A C 1
ATOM 2126 O O . GLY A 1 282 ? 25.570 61.196 -50.475 1.00 39.78 282 GLY A O 1
ATOM 2127 N N . LEU A 1 283 ? 23.490 61.319 -51.455 1.00 37.00 283 LEU A N 1
ATOM 2128 C CA . LEU A 1 283 ? 23.712 61.278 -52.913 1.00 37.00 283 LEU A CA 1
ATOM 2129 C C . LEU A 1 283 ? 24.300 59.995 -53.522 1.00 37.00 283 LEU A C 1
ATOM 2131 O O . LEU A 1 283 ? 25.477 59.668 -53.272 1.00 37.00 283 LEU A O 1
#

Foldseek 3Di:
DDDDQADPLWDQDPPPPPPDWAWFFWDDDPFWIWIATPVRDIWIWGADPVGFTDTDPPFDWGWDADPQQWIWIDGDQKIWIAHNVGGTAKIWGNVCVPPQQTWIFGWDDVSIDGAWTAGPVVRWIKGWFFQEPPTPQQVPDAAPPQWDRHAPHNYTAWIQGRVRWIWGQTHHPNHRAWIQGGPRFIKGWDADPVGHTFFIDGRVLVVVCVVPVPVPPPDDRDTPTPDDDDDDDDDDDDDDDDDDDDDDDDDDSDTDRDDDDDDDDDDDDDDDDDDDDDDDDDD

Radius of gyration: 26.14 Å; chains: 1; bounding box: 54×79×87 Å